Protein AF-A0A7S1SR46-F1 (afdb_monomer)

Nearest PDB structures (foldseek):
  3n71-assembly1_A  TM=9.625E-01  e=1.913E-02  Mus musculus
  6gr1-assembly1_A  TM=2.916E-01  e=1.286E+00  Homo sapiens
  4z1g-assembly1_A  TM=2.923E-01  e=5.682E-01  Homo sapiens
  3vi4-assembly1_A  TM=3.461E-01  e=2.908E+00  Homo sapiens
  8xfg-assembly1_A  TM=3.916E-01  e=6.580E+00  Homo sapiens

Radius of gyration: 25.15 Å; Cα contacts (8 Å, |Δi|>4): 280; chains: 1; bounding box: 68×42×54 Å

Secondary structure (DSSP, 8-state):
-HHHHHHHHHTTT--TT-EEEEE-TT--EEEEEEEEEEEE-TTSPEEEEEEEEEEE---S-HHHHHHHHHHHHTSS-EEEEE--HHHHHHHHHHHHHHHHHT--S-----------SS--PEEEEEETTTTTHHHHHHHSS-----EE-TTT--EES--EE-TTT-S-EESSHHHHHHHHHHHTTS---TTTT--

Sequence (195 aa):
RTAHLLLARSDKGLVAGKGILFRDEAKTRQIMLLATAIRKTSNGWPIFMLQYAWLERLSMAPLDYQLLQWFTSRTNGVVKFYCDLGEQELWRELLDRNADRLRDETDVMEDDANQSVHPKMRPTFLDVYGDCRPLLEKANRPAKVPLQCSKCGATVAKLHYCSRCRGVGYCGRSCQKADWKQHKLVCSKEGEGAR

Organism: NCBI:txid63592

Mean predicted aligned error: 15.89 Å

InterPro domains:
  IPR002893 Zinc finger, MYND-type [PF01753] (149-187)
  IPR002893 Zinc finger, MYND-type [PS01360] (149-187)
  IPR002893 Zinc finger, MYND-type [PS50865] (149-187)

Structure (mmCIF, N/CA/C/O backbone):
data_AF-A0A7S1SR46-F1
#
_entry.id   AF-A0A7S1SR46-F1
#
loop_
_atom_site.group_PDB
_atom_site.id
_atom_site.type_symbol
_atom_site.label_atom_id
_atom_site.label_alt_id
_atom_site.label_comp_id
_atom_site.label_asym_id
_atom_site.label_entity_id
_atom_site.label_seq_id
_atom_site.pdbx_PDB_ins_code
_atom_site.Cartn_x
_atom_site.Cartn_y
_atom_site.Cartn_z
_atom_site.occupancy
_atom_site.B_iso_or_equiv
_atom_site.auth_seq_id
_atom_site.auth_comp_id
_atom_site.auth_asym_id
_atom_site.auth_atom_id
_atom_site.pdbx_PDB_model_num
ATOM 1 N N . ARG A 1 1 ? -5.364 0.314 4.353 1.00 61.56 1 ARG A N 1
ATOM 2 C CA . ARG A 1 1 ? -6.195 1.268 3.566 1.00 61.56 1 ARG A CA 1
ATOM 3 C C . ARG A 1 1 ? -5.761 1.346 2.101 1.00 61.56 1 ARG A C 1
ATOM 5 O O . ARG A 1 1 ? -6.603 1.310 1.209 1.00 61.56 1 ARG A O 1
ATOM 12 N N . THR A 1 2 ? -4.457 1.398 1.841 1.00 64.69 2 THR A N 1
ATOM 13 C CA . THR A 1 2 ? -3.851 1.524 0.501 1.00 64.69 2 THR A CA 1
ATOM 14 C C . THR A 1 2 ? -4.271 0.436 -0.495 1.00 64.69 2 THR A C 1
ATOM 16 O O . THR A 1 2 ? -4.476 0.735 -1.666 1.00 64.69 2 THR A O 1
ATOM 19 N N . ALA A 1 3 ? -4.496 -0.802 -0.039 1.00 64.69 3 ALA A N 1
ATOM 20 C CA . ALA A 1 3 ? -4.939 -1.908 -0.897 1.00 64.69 3 ALA A CA 1
ATOM 21 C C . ALA A 1 3 ? -6.315 -1.660 -1.544 1.00 64.69 3 ALA A C 1
ATOM 23 O O . ALA A 1 3 ? -6.494 -1.901 -2.734 1.00 64.69 3 ALA A O 1
ATOM 24 N N . HIS A 1 4 ? -7.270 -1.092 -0.798 1.00 64.94 4 HIS A N 1
ATOM 25 C CA . HIS A 1 4 ? -8.564 -0.688 -1.359 1.00 64.94 4 HIS A CA 1
ATOM 26 C C . HIS A 1 4 ? -8.417 0.416 -2.413 1.00 64.94 4 HIS A C 1
ATOM 28 O O . HIS A 1 4 ? -9.140 0.420 -3.405 1.00 64.94 4 HIS A O 1
ATOM 34 N N . LEU A 1 5 ? -7.476 1.344 -2.218 1.00 67.50 5 LEU A N 1
ATOM 35 C CA . LEU A 1 5 ? -7.226 2.430 -3.166 1.00 67.50 5 LEU A CA 1
ATOM 36 C C . LEU A 1 5 ? -6.548 1.934 -4.453 1.00 67.50 5 LEU A C 1
ATOM 38 O O . LEU A 1 5 ? -6.829 2.468 -5.525 1.00 67.50 5 LEU A O 1
ATOM 42 N N . LEU A 1 6 ? -5.694 0.909 -4.360 1.00 68.88 6 LEU A N 1
ATOM 43 C CA . LEU A 1 6 ? -5.145 0.208 -5.525 1.00 68.88 6 LEU A CA 1
ATOM 44 C C . LEU A 1 6 ? -6.249 -0.494 -6.318 1.00 68.88 6 LEU A C 1
ATOM 46 O O . LEU A 1 6 ? -6.335 -0.281 -7.524 1.00 68.88 6 LEU A O 1
ATOM 50 N N . LEU A 1 7 ? -7.126 -1.249 -5.644 1.00 64.06 7 LEU A N 1
ATOM 51 C CA . LEU A 1 7 ? -8.283 -1.906 -6.270 1.00 64.06 7 LEU A CA 1
ATOM 52 C C . LEU A 1 7 ? -9.211 -0.902 -6.958 1.00 64.06 7 LEU A C 1
ATOM 54 O O . LEU A 1 7 ? -9.573 -1.074 -8.111 1.00 64.06 7 LEU A O 1
ATOM 58 N N . ALA A 1 8 ? -9.545 0.207 -6.301 1.00 62.16 8 ALA A N 1
ATOM 59 C CA . ALA A 1 8 ? -10.396 1.230 -6.909 1.00 62.16 8 ALA A CA 1
ATOM 60 C C . ALA A 1 8 ? -9.783 1.863 -8.179 1.00 62.16 8 ALA A C 1
ATOM 62 O O . ALA A 1 8 ? -10.501 2.465 -8.978 1.00 62.16 8 ALA A O 1
ATOM 63 N N . ARG A 1 9 ? -8.458 1.763 -8.369 1.00 66.00 9 ARG A N 1
ATOM 64 C CA . ARG A 1 9 ? -7.735 2.316 -9.526 1.00 66.00 9 ARG A CA 1
ATOM 65 C C . ARG A 1 9 ? -7.290 1.262 -10.543 1.00 66.00 9 ARG A C 1
ATOM 67 O O . ARG A 1 9 ? -6.861 1.661 -11.632 1.00 66.00 9 ARG A O 1
ATOM 74 N N . SER A 1 10 ? -7.420 -0.035 -10.246 1.00 60.34 10 SER A N 1
ATOM 75 C CA . SER A 1 10 ? -7.085 -1.116 -11.185 1.00 60.34 10 SER A CA 1
ATOM 76 C C . SER A 1 10 ? -7.928 -1.055 -12.451 1.00 60.34 10 SER A C 1
ATOM 78 O O . SER A 1 10 ? -7.405 -1.266 -13.537 1.00 60.34 10 SER A O 1
ATOM 80 N N . ASP A 1 11 ? -9.197 -0.669 -12.324 1.00 54.25 11 ASP A N 1
ATOM 81 C CA . ASP A 1 11 ? -10.158 -0.756 -13.429 1.00 54.25 11 ASP A CA 1
ATOM 82 C C . ASP A 1 11 ? -10.066 0.414 -14.420 1.00 54.25 11 ASP A C 1
ATOM 84 O O . ASP A 1 11 ? -10.692 0.377 -15.478 1.00 54.25 11 ASP A O 1
ATOM 88 N N . LYS A 1 12 ? -9.312 1.477 -14.094 1.00 56.41 12 LYS A N 1
ATOM 89 C CA . LYS A 1 12 ? -9.260 2.706 -14.914 1.00 56.41 12 LYS A CA 1
ATOM 90 C C . LYS A 1 12 ? -7.886 3.372 -15.050 1.00 56.41 12 LYS A C 1
ATOM 92 O O . LYS A 1 12 ? -7.778 4.320 -15.822 1.00 56.41 12 LYS A O 1
ATOM 97 N N . GLY A 1 13 ? -6.843 2.952 -14.322 1.00 57.09 13 GLY A N 1
ATOM 98 C CA . GLY A 1 13 ? -5.590 3.729 -14.286 1.00 57.09 13 GLY A CA 1
ATOM 99 C C . GLY A 1 13 ? -4.280 2.983 -14.036 1.00 57.09 13 GLY A C 1
ATOM 100 O O . GLY A 1 13 ? -3.219 3.574 -14.254 1.00 57.09 13 GLY A O 1
ATOM 101 N N . LEU A 1 14 ? -4.318 1.722 -13.602 1.00 64.69 14 LEU A N 1
ATOM 102 C CA . LEU A 1 14 ? -3.121 0.892 -13.471 1.00 64.69 14 LEU A CA 1
ATOM 103 C C . LEU A 1 14 ? -2.997 0.007 -14.709 1.00 64.69 14 LEU A C 1
ATOM 105 O O . LEU A 1 14 ? -3.780 -0.913 -14.903 1.00 64.69 14 LEU A O 1
ATOM 109 N N . VAL A 1 15 ? -2.018 0.325 -15.549 1.00 73.56 15 VAL A N 1
ATOM 110 C CA . VAL A 1 15 ? -1.656 -0.403 -16.772 1.00 73.56 15 VAL A CA 1
ATOM 111 C C . VAL A 1 15 ? -0.165 -0.733 -16.734 1.00 73.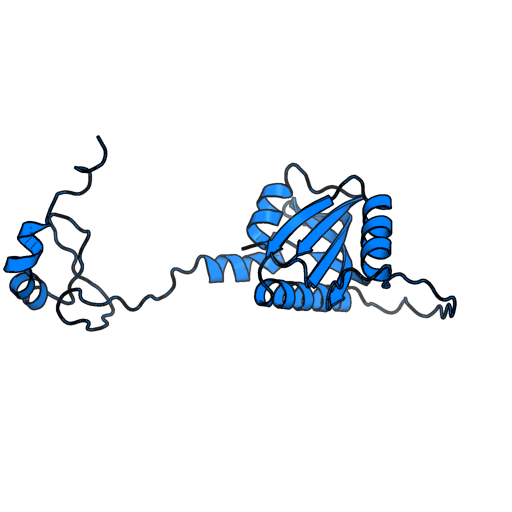56 15 VAL A C 1
ATOM 113 O O . VAL A 1 15 ? 0.572 -0.180 -15.913 1.00 73.56 15 VAL A O 1
ATOM 116 N N . ALA A 1 16 ? 0.298 -1.612 -17.623 1.00 78.75 16 ALA A N 1
ATOM 117 C CA . ALA A 1 16 ? 1.730 -1.835 -17.803 1.00 78.75 16 ALA A CA 1
ATOM 118 C C . ALA A 1 16 ? 2.459 -0.507 -18.104 1.00 78.75 16 ALA A C 1
ATOM 120 O O . ALA A 1 16 ? 1.943 0.361 -18.809 1.00 78.75 16 ALA A O 1
ATOM 121 N N . GLY A 1 17 ? 3.640 -0.332 -17.519 1.00 82.69 17 GLY A N 1
ATOM 122 C CA . GLY A 1 17 ? 4.422 0.900 -17.547 1.00 82.69 17 GLY A CA 1
ATOM 123 C C . GLY A 1 17 ? 3.995 1.960 -16.526 1.00 82.69 17 GLY A C 1
ATOM 124 O O . GLY A 1 17 ? 4.611 3.022 -16.481 1.00 82.69 17 GLY A O 1
ATOM 125 N N . LYS A 1 18 ? 2.960 1.742 -15.700 1.00 88.00 18 LYS A N 1
ATOM 126 C CA . LYS A 1 18 ? 2.563 2.721 -14.671 1.00 88.00 18 LYS A CA 1
ATOM 127 C C . LYS A 1 18 ? 3.460 2.625 -13.437 1.00 88.00 18 LYS A C 1
ATOM 129 O O . LYS A 1 18 ? 3.683 1.538 -12.908 1.00 88.00 18 LYS A O 1
ATOM 134 N N . GLY A 1 19 ? 3.920 3.776 -12.950 1.00 89.56 19 GLY A N 1
ATOM 135 C CA . GLY A 1 19 ? 4.608 3.877 -11.668 1.00 89.56 19 GLY A CA 1
ATOM 136 C C . GLY A 1 19 ? 3.616 4.053 -10.522 1.00 89.56 19 GLY A C 1
ATOM 137 O O . GLY A 1 19 ? 2.618 4.763 -10.651 1.00 89.56 19 GLY A O 1
ATOM 138 N N . ILE A 1 20 ? 3.898 3.445 -9.380 1.00 89.75 20 ILE A N 1
ATOM 139 C CA . ILE A 1 20 ? 3.151 3.595 -8.136 1.00 89.75 20 ILE A CA 1
ATOM 140 C C . ILE A 1 20 ? 4.145 3.976 -7.036 1.00 89.75 20 ILE A C 1
ATOM 142 O O . ILE A 1 20 ? 5.220 3.390 -6.925 1.00 89.75 20 ILE A O 1
ATOM 146 N N . LEU A 1 21 ? 3.786 4.972 -6.230 1.00 89.75 21 LEU A N 1
ATOM 147 C CA . LEU A 1 21 ? 4.545 5.380 -5.052 1.00 89.75 21 LEU A CA 1
ATOM 148 C C . LEU A 1 21 ? 3.680 5.225 -3.811 1.00 89.75 21 LEU A C 1
ATOM 150 O O . LEU A 1 21 ? 2.621 5.850 -3.724 1.00 89.75 21 LEU A O 1
ATOM 154 N N . PHE A 1 22 ? 4.158 4.452 -2.845 1.00 90.88 22 PHE A N 1
ATOM 155 C CA . PHE A 1 22 ? 3.670 4.497 -1.469 1.00 90.88 22 PHE A CA 1
ATOM 156 C C . PHE A 1 22 ? 4.623 5.372 -0.676 1.00 90.88 22 PHE A C 1
ATOM 158 O O . PHE A 1 22 ? 5.819 5.099 -0.664 1.00 90.88 22 PHE A O 1
ATOM 165 N N . ARG A 1 23 ? 4.129 6.454 -0.080 1.00 88.75 23 ARG A N 1
ATOM 166 C CA . ARG A 1 23 ? 4.971 7.443 0.600 1.00 88.75 23 ARG A CA 1
ATOM 167 C C . ARG A 1 23 ? 4.272 7.969 1.849 1.00 88.75 23 ARG A C 1
ATOM 169 O O . ARG A 1 23 ? 3.050 8.079 1.871 1.00 88.75 23 ARG A O 1
ATOM 176 N N . ASP A 1 24 ? 5.038 8.327 2.868 1.00 87.62 24 ASP A N 1
ATOM 177 C CA . ASP A 1 24 ? 4.523 9.015 4.051 1.00 87.62 24 ASP A CA 1
ATOM 178 C C . ASP A 1 24 ? 4.288 10.508 3.765 1.00 87.62 24 ASP A C 1
ATOM 180 O O . ASP A 1 24 ? 4.829 11.084 2.815 1.00 87.62 24 ASP A O 1
ATOM 184 N N . GLU A 1 25 ? 3.479 11.166 4.595 1.00 84.81 25 GLU A N 1
ATOM 185 C CA . GLU A 1 25 ? 3.174 12.595 4.424 1.00 84.81 25 GLU A CA 1
ATOM 186 C C . GLU A 1 25 ? 4.416 13.481 4.548 1.00 84.81 25 GLU A C 1
ATOM 188 O O . GLU A 1 25 ? 4.578 14.428 3.774 1.00 84.81 25 GLU A O 1
ATOM 193 N N . ALA 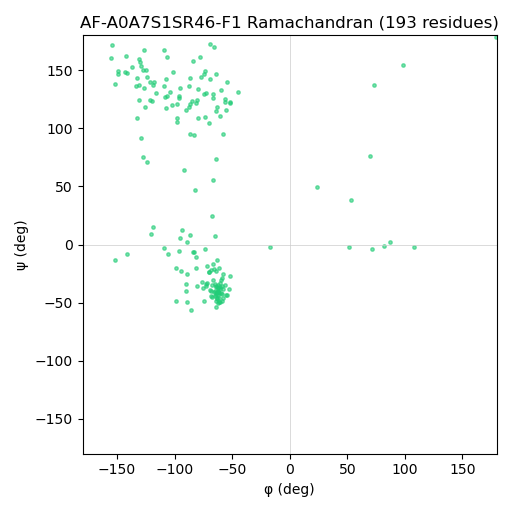A 1 26 ? 5.332 13.124 5.453 1.00 82.38 26 ALA A N 1
ATOM 194 C CA . ALA A 1 26 ? 6.599 13.821 5.633 1.00 82.38 26 ALA A CA 1
ATOM 195 C C . ALA A 1 26 ? 7.604 13.533 4.501 1.00 82.38 26 ALA A C 1
ATOM 197 O O . ALA A 1 26 ? 8.664 14.154 4.450 1.00 82.38 26 ALA A O 1
ATOM 198 N N . LYS A 1 27 ? 7.252 12.651 3.551 1.00 81.44 27 LYS A N 1
ATOM 199 C CA . LYS A 1 27 ? 8.076 12.258 2.402 1.00 81.44 27 LYS A CA 1
ATOM 200 C C . LYS A 1 27 ? 9.461 11.785 2.830 1.00 81.44 27 LYS A C 1
ATOM 202 O O . LYS A 1 27 ? 10.432 12.094 2.153 1.00 81.44 27 LYS A O 1
ATOM 207 N N . THR A 1 28 ? 9.537 11.061 3.940 1.00 80.25 28 THR A N 1
ATOM 208 C CA . THR A 1 28 ? 10.777 10.541 4.520 1.00 80.25 28 THR A CA 1
ATOM 209 C C . THR A 1 28 ? 11.084 9.114 4.077 1.00 80.25 28 THR A C 1
ATOM 211 O O . THR A 1 28 ? 12.240 8.706 4.097 1.00 80.25 28 THR A O 1
ATOM 214 N N . ARG A 1 29 ? 10.087 8.337 3.657 1.00 85.25 29 ARG A N 1
ATOM 215 C CA . ARG A 1 29 ? 10.235 6.974 3.142 1.00 85.25 29 ARG A CA 1
ATOM 216 C C . ARG A 1 29 ? 9.292 6.750 1.977 1.00 85.25 29 ARG A C 1
ATOM 218 O O . ARG A 1 29 ? 8.194 7.306 1.913 1.00 85.25 29 ARG A O 1
ATOM 225 N N . GLN A 1 30 ? 9.728 5.927 1.033 1.00 88.94 30 GLN A N 1
ATOM 226 C CA . GLN A 1 30 ? 8.857 5.523 -0.057 1.00 88.94 30 GLN A CA 1
ATOM 227 C C . GLN A 1 30 ? 9.153 4.127 -0.577 1.00 88.94 30 GLN A C 1
ATOM 229 O O . GLN A 1 30 ? 10.303 3.691 -0.613 1.00 88.94 30 GLN A O 1
ATOM 234 N N . ILE A 1 31 ? 8.101 3.478 -1.062 1.00 90.56 31 ILE A N 1
ATOM 235 C CA . ILE A 1 31 ? 8.163 2.256 -1.856 1.00 90.56 31 ILE A CA 1
ATOM 236 C C . ILE A 1 31 ? 7.791 2.627 -3.284 1.00 90.56 31 ILE A C 1
ATOM 238 O O . ILE A 1 31 ? 6.761 3.260 -3.537 1.00 90.56 31 ILE A O 1
ATOM 242 N N . MET A 1 32 ? 8.658 2.248 -4.209 1.00 90.62 32 MET A N 1
ATOM 243 C CA . MET A 1 32 ? 8.533 2.496 -5.634 1.00 90.62 32 MET A CA 1
ATOM 244 C C . MET A 1 32 ? 8.164 1.194 -6.315 1.00 90.62 32 MET A C 1
ATOM 246 O O . MET A 1 32 ? 8.835 0.188 -6.120 1.00 90.62 32 MET A O 1
ATOM 250 N N . LEU A 1 33 ? 7.103 1.221 -7.107 1.00 91.31 33 LEU A N 1
ATOM 251 C CA . LEU A 1 33 ? 6.511 0.051 -7.742 1.00 91.31 33 LEU A CA 1
ATOM 252 C C . LEU A 1 33 ? 6.304 0.359 -9.223 1.00 91.31 33 LEU A C 1
ATOM 254 O O . LEU A 1 33 ? 5.638 1.331 -9.566 1.00 91.31 33 LEU A O 1
ATOM 258 N N . LEU A 1 34 ? 6.855 -0.460 -10.106 1.00 89.50 34 LEU A N 1
ATOM 259 C CA . LEU A 1 34 ? 6.642 -0.382 -11.545 1.00 89.50 34 LEU A CA 1
ATOM 260 C C . LEU A 1 34 ? 5.760 -1.550 -11.969 1.00 89.50 34 LEU A C 1
ATOM 262 O O . LEU A 1 34 ? 6.168 -2.701 -11.835 1.00 89.50 34 LEU A O 1
ATOM 266 N N . ALA A 1 35 ? 4.574 -1.263 -12.503 1.00 88.75 35 ALA A N 1
ATOM 267 C CA . ALA A 1 35 ? 3.744 -2.291 -13.112 1.00 88.75 35 ALA A CA 1
ATOM 268 C C . ALA A 1 35 ? 4.340 -2.696 -14.460 1.00 88.75 35 ALA A C 1
ATOM 270 O O . ALA A 1 35 ? 4.307 -1.917 -15.408 1.00 88.75 35 ALA A O 1
ATOM 271 N N . THR A 1 36 ? 4.888 -3.903 -14.562 1.00 86.19 36 THR A N 1
ATOM 272 C CA . THR A 1 36 ? 5.503 -4.402 -15.802 1.00 86.19 36 THR A CA 1
ATOM 273 C C . THR A 1 36 ? 4.491 -5.133 -16.671 1.00 86.19 36 THR A C 1
ATOM 275 O O . THR A 1 36 ? 4.530 -5.031 -17.895 1.00 86.19 36 THR A O 1
ATOM 278 N N . ALA A 1 37 ? 3.534 -5.821 -16.050 1.00 85.12 37 ALA A N 1
ATOM 279 C CA . ALA A 1 37 ? 2.440 -6.475 -16.745 1.00 85.12 37 ALA A CA 1
ATOM 280 C C . ALA A 1 37 ? 1.217 -6.643 -15.842 1.00 85.12 37 ALA A C 1
ATOM 282 O O . ALA A 1 37 ? 1.313 -6.634 -14.616 1.00 85.12 37 ALA A O 1
ATOM 283 N N . ILE A 1 38 ? 0.062 -6.850 -16.469 1.00 83.12 38 ILE A N 1
ATOM 284 C CA . ILE A 1 38 ? -1.163 -7.261 -15.787 1.00 83.12 38 ILE A CA 1
ATOM 285 C C . ILE A 1 38 ? -1.592 -8.583 -16.406 1.00 83.12 38 ILE A C 1
ATOM 287 O O . ILE A 1 38 ? -1.721 -8.707 -17.627 1.00 83.12 38 ILE A O 1
ATOM 291 N N . ARG A 1 39 ? -1.747 -9.591 -15.558 1.00 83.00 39 ARG A N 1
ATOM 292 C CA . ARG A 1 39 ? -2.284 -10.907 -15.904 1.00 83.00 39 ARG A CA 1
ATOM 293 C C . ARG A 1 39 ? -3.664 -11.048 -15.280 1.00 83.00 39 ARG A C 1
ATOM 295 O O . ARG A 1 39 ? -4.052 -10.232 -14.449 1.00 83.00 39 ARG A O 1
ATOM 302 N N . LYS A 1 40 ? -4.414 -12.064 -15.692 1.00 79.12 40 LYS A N 1
ATOM 303 C CA . LYS A 1 40 ? -5.690 -12.410 -15.066 1.00 79.12 40 LYS A CA 1
ATOM 304 C C . LYS A 1 40 ? -5.603 -13.807 -14.475 1.00 79.12 40 LYS A C 1
ATOM 306 O O . LYS A 1 40 ? -5.029 -14.697 -15.097 1.00 79.12 40 LYS A O 1
ATOM 311 N N . THR A 1 41 ? -6.179 -13.987 -13.297 1.00 73.62 41 THR A N 1
ATOM 312 C CA . THR A 1 41 ? -6.490 -15.304 -12.741 1.00 73.62 41 THR A CA 1
ATOM 313 C C . THR A 1 41 ? -7.560 -16.005 -13.589 1.00 73.62 41 THR A C 1
ATOM 315 O O . THR A 1 41 ? -8.233 -15.387 -14.420 1.00 73.62 41 THR A O 1
ATOM 318 N N . SER A 1 42 ? -7.789 -17.294 -13.329 1.00 73.50 42 SER A N 1
ATOM 319 C CA . SER A 1 42 ? -8.860 -18.081 -13.962 1.00 73.50 42 SER A CA 1
ATOM 320 C C . SER A 1 42 ? -10.267 -17.511 -13.730 1.00 73.50 42 SER A C 1
ATOM 322 O O . SER A 1 42 ? -11.137 -17.654 -14.581 1.00 73.50 42 SER A O 1
ATOM 324 N N . ASN A 1 43 ? -10.488 -16.822 -12.608 1.00 71.62 43 ASN A N 1
ATOM 325 C CA . ASN A 1 43 ? -11.738 -16.130 -12.281 1.00 71.62 43 ASN A CA 1
ATOM 326 C C . ASN A 1 43 ? -11.746 -14.639 -12.686 1.00 71.62 43 ASN A C 1
ATOM 328 O O . ASN A 1 43 ? -12.643 -13.904 -12.283 1.00 71.62 43 ASN A O 1
ATOM 332 N N . GLY A 1 44 ? -10.776 -14.193 -13.492 1.00 71.06 44 GLY A N 1
ATOM 333 C CA . GLY A 1 44 ? -10.782 -12.879 -14.143 1.00 71.06 44 GLY A CA 1
ATOM 334 C C . GLY A 1 44 ? -10.203 -11.715 -13.332 1.00 71.06 44 GLY A C 1
ATOM 335 O O . GLY A 1 44 ? -10.198 -10.592 -13.841 1.00 71.06 44 GLY A O 1
ATOM 336 N N . TRP A 1 45 ? -9.687 -11.955 -12.124 1.00 74.31 45 TRP A N 1
ATOM 337 C CA . TRP A 1 45 ? -9.070 -10.928 -11.277 1.00 74.31 45 TRP A CA 1
ATOM 338 C C . TRP A 1 45 ? -7.659 -10.563 -11.748 1.00 74.31 45 TRP A C 1
ATOM 340 O O . TRP A 1 45 ? -6.922 -11.436 -12.210 1.00 74.31 45 TRP A O 1
ATOM 350 N N . PRO A 1 46 ? -7.253 -9.286 -11.639 1.00 75.75 46 PRO A N 1
ATOM 351 C CA . PRO A 1 46 ? -5.941 -8.851 -12.082 1.00 75.75 46 PRO A CA 1
ATOM 352 C C . PRO A 1 46 ? -4.839 -9.298 -11.112 1.00 75.75 46 PRO A C 1
ATOM 354 O O . PRO A 1 46 ? -4.892 -9.012 -9.916 1.00 75.75 46 PRO A O 1
ATOM 357 N N . ILE A 1 47 ? -3.797 -9.916 -11.663 1.00 84.00 47 ILE A N 1
ATOM 358 C CA . ILE A 1 47 ? -2.502 -10.112 -11.009 1.00 84.00 47 ILE A CA 1
ATOM 359 C C . ILE A 1 47 ? -1.547 -9.084 -11.599 1.00 84.00 47 ILE A C 1
ATOM 361 O O . ILE A 1 47 ? -1.291 -9.074 -12.807 1.00 84.00 47 ILE A O 1
ATOM 365 N N . PHE A 1 48 ? -1.009 -8.218 -10.752 1.00 86.38 48 PHE A N 1
ATOM 366 C CA . PHE A 1 48 ? -0.007 -7.251 -11.170 1.00 86.38 48 PHE A CA 1
ATOM 367 C C . PHE A 1 48 ? 1.368 -7.892 -11.080 1.00 86.38 48 PHE A C 1
ATOM 369 O O . PHE A 1 48 ? 1.787 -8.297 -10.001 1.00 86.38 48 PHE A O 1
ATOM 376 N N . MET A 1 49 ? 2.077 -7.944 -12.201 1.00 88.12 49 MET A N 1
ATOM 377 C CA . MET A 1 49 ? 3.509 -8.214 -12.206 1.00 88.12 49 MET A CA 1
ATOM 378 C C . MET A 1 49 ? 4.219 -6.888 -11.985 1.00 88.12 49 MET A C 1
ATOM 380 O O . MET A 1 49 ? 3.976 -5.916 -12.710 1.00 88.12 49 MET A O 1
ATOM 384 N N . LEU A 1 50 ? 5.049 -6.835 -10.951 1.00 91.06 50 LEU A N 1
ATOM 385 C CA . LEU A 1 50 ? 5.646 -5.606 -10.464 1.00 91.06 50 LEU A CA 1
ATOM 386 C C . LEU A 1 50 ? 7.161 -5.762 -10.358 1.00 91.06 50 LEU A C 1
ATOM 388 O O . LEU A 1 50 ? 7.682 -6.834 -10.066 1.00 91.06 50 LEU A O 1
ATOM 392 N N . GLN A 1 51 ? 7.868 -4.659 -10.534 1.00 90.56 51 GLN A N 1
ATOM 393 C CA . GLN A 1 51 ? 9.198 -4.482 -9.967 1.00 90.56 51 GLN A CA 1
ATOM 394 C C . GLN A 1 51 ? 9.085 -3.486 -8.820 1.00 90.56 51 GLN A C 1
ATOM 396 O O . GLN A 1 51 ? 8.333 -2.517 -8.938 1.00 90.56 51 GLN A O 1
ATOM 401 N N . TYR A 1 52 ? 9.822 -3.680 -7.728 1.00 90.75 52 TYR A N 1
ATOM 402 C CA . TYR A 1 52 ? 9.809 -2.733 -6.614 1.00 90.75 52 TYR A CA 1
ATOM 403 C C . TYR A 1 52 ? 11.192 -2.447 -6.036 1.00 90.75 52 TYR A C 1
ATOM 405 O O . TYR A 1 52 ? 12.099 -3.272 -6.098 1.00 90.75 52 TYR A O 1
ATOM 413 N N . ALA A 1 53 ? 11.332 -1.259 -5.460 1.00 88.44 53 ALA A N 1
ATOM 414 C CA . ALA A 1 53 ? 12.455 -0.851 -4.627 1.00 88.44 53 ALA A CA 1
ATOM 415 C C . ALA A 1 53 ? 11.934 0.025 -3.483 1.00 88.44 53 ALA A C 1
ATOM 417 O O . ALA A 1 53 ? 10.826 0.563 -3.556 1.00 88.44 53 ALA A O 1
ATOM 418 N N . TRP A 1 54 ? 12.727 0.190 -2.429 1.00 85.88 54 TRP A N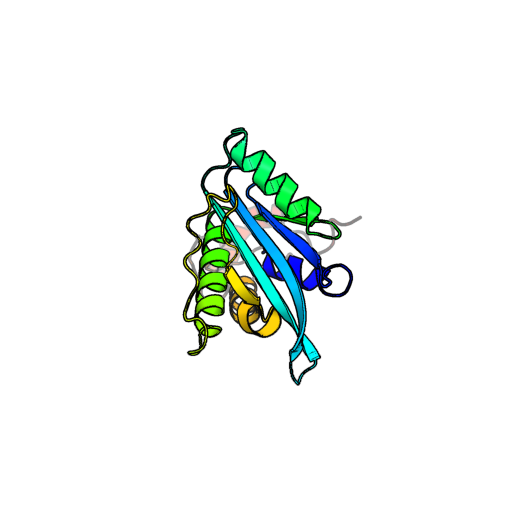 1
ATOM 419 C CA . TRP A 1 54 ? 12.386 1.061 -1.310 1.00 85.88 54 TRP A CA 1
ATOM 420 C C . TRP A 1 54 ? 13.536 2.012 -0.997 1.00 85.88 54 TRP A C 1
ATOM 422 O O . TRP A 1 54 ? 14.695 1.717 -1.281 1.00 85.88 54 TRP A O 1
ATOM 432 N N . LEU A 1 55 ? 13.192 3.164 -0.426 1.00 78.69 55 LEU A N 1
ATOM 433 C CA . LEU A 1 55 ? 14.156 4.160 0.022 1.00 78.69 55 LEU A CA 1
ATOM 434 C C . LEU A 1 55 ? 13.909 4.494 1.482 1.00 78.69 55 LEU A C 1
ATOM 436 O O . LEU A 1 55 ? 12.842 4.991 1.862 1.00 78.69 55 LEU A O 1
ATOM 440 N N . GLU A 1 56 ? 14.918 4.204 2.293 1.00 69.69 56 GLU A N 1
ATOM 441 C CA . GLU A 1 56 ? 14.947 4.550 3.701 1.00 69.69 56 GLU A CA 1
ATOM 442 C C . GLU A 1 56 ? 15.580 5.927 3.835 1.00 69.69 56 GLU A C 1
ATOM 444 O O . GLU A 1 56 ? 16.755 6.105 3.534 1.00 69.69 56 GLU A O 1
ATOM 449 N N . ARG A 1 57 ? 14.790 6.893 4.319 1.00 66.88 57 ARG A N 1
ATOM 450 C CA . ARG A 1 57 ? 15.242 8.255 4.616 1.00 66.88 57 ARG A CA 1
ATOM 451 C C . ARG A 1 57 ? 15.565 9.056 3.351 1.00 66.88 57 ARG A C 1
ATOM 453 O O . ARG A 1 57 ? 16.719 9.333 3.053 1.00 66.88 57 ARG A O 1
ATOM 460 N N . LEU A 1 58 ? 14.504 9.504 2.683 1.00 61.03 58 LEU A N 1
ATOM 461 C CA . LEU A 1 58 ? 14.552 10.588 1.710 1.00 61.03 58 LEU A CA 1
ATOM 462 C C . LEU A 1 58 ? 15.103 11.834 2.410 1.00 61.03 58 LEU A C 1
ATOM 464 O O . LEU A 1 58 ? 14.384 12.572 3.086 1.00 61.03 58 LEU A O 1
ATOM 468 N N . SER A 1 59 ? 16.404 12.040 2.287 1.00 57.09 59 SER A N 1
ATOM 469 C CA . SER A 1 59 ? 16.989 13.343 2.551 1.00 57.09 59 SER A CA 1
ATOM 470 C C . SER A 1 59 ? 16.821 14.149 1.267 1.00 57.09 59 SER A C 1
ATOM 472 O O . SER A 1 59 ? 16.697 13.592 0.180 1.00 57.09 59 SER A O 1
ATOM 474 N N . MET A 1 60 ? 16.846 15.476 1.315 1.00 55.22 60 MET A N 1
ATOM 475 C CA . MET A 1 60 ? 16.971 16.257 0.074 1.00 55.22 60 MET A CA 1
ATOM 476 C C . MET A 1 60 ? 18.351 16.077 -0.600 1.00 55.22 60 MET A C 1
ATOM 478 O O . MET A 1 60 ? 18.805 16.958 -1.326 1.00 55.22 60 MET A O 1
ATOM 482 N N . ALA A 1 61 ? 19.040 14.956 -0.355 1.00 61.97 61 ALA A N 1
ATOM 483 C CA . ALA A 1 61 ? 20.290 14.624 -0.994 1.00 61.97 61 ALA A CA 1
ATOM 484 C C . ALA A 1 61 ? 20.082 14.446 -2.507 1.00 61.97 61 ALA A C 1
ATOM 486 O O . ALA A 1 61 ? 19.048 13.932 -2.949 1.00 61.97 61 ALA A O 1
ATOM 487 N N . PRO A 1 62 ? 21.092 14.803 -3.317 1.00 65.00 62 PRO A N 1
ATOM 488 C CA . PRO A 1 62 ? 21.057 14.658 -4.772 1.00 65.00 62 PRO A CA 1
ATOM 489 C C . PRO A 1 62 ? 20.681 13.249 -5.252 1.00 65.00 62 PRO A C 1
ATOM 491 O O . PRO A 1 62 ? 20.119 13.100 -6.335 1.00 65.00 62 PRO A O 1
ATOM 494 N N . LEU A 1 63 ? 20.973 12.230 -4.441 1.00 64.62 63 LEU A N 1
ATOM 495 C CA . LEU A 1 63 ? 20.718 10.827 -4.735 1.00 64.62 63 LEU A CA 1
ATOM 496 C C . LEU A 1 63 ? 19.219 10.517 -4.863 1.00 64.62 63 LEU A C 1
ATOM 498 O O . LEU A 1 63 ? 18.772 10.027 -5.895 1.00 64.62 63 LEU A O 1
ATOM 502 N N . ASP A 1 64 ? 18.419 10.876 -3.861 1.00 67.44 64 ASP A N 1
ATOM 503 C CA . ASP A 1 64 ? 16.986 10.563 -3.810 1.00 67.44 64 ASP A CA 1
ATOM 504 C C . ASP A 1 64 ? 16.197 11.214 -4.957 1.00 67.44 64 ASP A C 1
ATOM 506 O O . ASP A 1 64 ? 15.249 10.641 -5.507 1.00 67.44 64 ASP A O 1
ATOM 510 N N . TYR A 1 65 ? 16.622 12.414 -5.357 1.00 72.62 65 TYR A N 1
ATOM 511 C CA . TYR A 1 65 ? 16.064 13.121 -6.504 1.00 72.62 65 TYR A CA 1
ATOM 512 C C . TYR A 1 65 ? 16.399 12.425 -7.830 1.00 72.62 65 TYR A C 1
ATOM 514 O O . TYR A 1 65 ? 15.502 12.229 -8.652 1.00 72.62 65 TYR A O 1
ATOM 522 N N . GLN A 1 66 ? 17.650 11.991 -8.018 1.00 74.31 66 GLN A N 1
ATOM 523 C CA . GLN A 1 66 ? 18.064 11.228 -9.203 1.00 74.31 66 GLN A CA 1
ATOM 524 C C . GLN A 1 66 ? 17.299 9.906 -9.323 1.00 74.31 66 GLN A C 1
ATOM 526 O O . GLN A 1 66 ? 16.884 9.528 -10.418 1.00 74.31 66 GLN A O 1
ATOM 531 N N . LEU A 1 67 ? 17.040 9.231 -8.201 1.00 73.06 67 LEU A N 1
ATOM 532 C CA . LEU A 1 67 ? 16.244 8.004 -8.173 1.00 73.06 67 LEU A CA 1
ATOM 533 C C . LEU A 1 67 ? 14.793 8.234 -8.577 1.00 73.06 67 LEU A C 1
ATOM 535 O O . LEU A 1 67 ? 14.235 7.470 -9.368 1.00 73.06 67 LEU A O 1
ATOM 539 N N . LEU A 1 68 ? 14.181 9.300 -8.060 1.00 76.44 68 LEU A N 1
ATOM 540 C CA . LEU A 1 68 ? 12.819 9.656 -8.427 1.00 76.44 68 LEU A CA 1
ATOM 541 C C . LEU A 1 68 ? 12.725 10.026 -9.911 1.00 76.44 68 LEU A C 1
ATOM 543 O O . LEU A 1 68 ? 11.800 9.570 -10.578 1.00 76.44 68 LEU A O 1
ATOM 547 N N . GLN A 1 69 ? 13.682 10.802 -10.428 1.00 80.38 69 GLN A N 1
ATOM 548 C CA . GLN A 1 69 ? 13.747 11.152 -11.847 1.00 80.38 69 GLN A CA 1
ATOM 549 C C . GLN A 1 69 ? 13.896 9.912 -12.732 1.00 80.38 69 GLN A C 1
ATOM 551 O O . GLN A 1 69 ? 13.101 9.731 -13.656 1.00 80.38 69 GLN A O 1
ATOM 556 N N . TRP A 1 70 ? 14.850 9.034 -12.410 1.00 82.06 70 TRP A N 1
ATOM 557 C CA . TRP A 1 70 ? 15.067 7.765 -13.109 1.00 82.06 70 TRP A CA 1
ATOM 558 C C . TRP A 1 70 ? 13.803 6.903 -13.140 1.00 82.06 70 TRP A C 1
ATOM 560 O O . TRP A 1 70 ? 13.433 6.355 -14.175 1.00 82.06 70 TRP A O 1
ATOM 570 N N . PHE A 1 71 ? 13.093 6.812 -12.019 1.00 83.19 71 PHE A N 1
ATOM 571 C CA . PHE A 1 71 ? 11.853 6.051 -11.966 1.00 83.19 71 PHE A CA 1
ATOM 572 C C . PHE A 1 71 ? 10.755 6.695 -12.803 1.00 83.19 71 PHE A C 1
ATOM 574 O O . PHE A 1 71 ? 10.091 6.012 -13.578 1.00 83.19 71 PHE A O 1
ATOM 581 N N . THR A 1 72 ? 10.580 8.014 -12.695 1.00 83.00 72 THR A N 1
ATOM 582 C CA . THR A 1 72 ? 9.565 8.716 -13.485 1.00 83.00 72 THR A CA 1
ATOM 583 C C . THR A 1 72 ? 9.825 8.611 -14.986 1.00 83.00 72 THR A C 1
ATOM 585 O O . THR A 1 72 ? 8.860 8.435 -15.725 1.00 83.00 72 THR A O 1
ATOM 588 N N . SER A 1 73 ? 11.087 8.631 -15.438 1.00 82.50 73 SER A N 1
ATOM 589 C CA . SER A 1 73 ? 11.434 8.522 -16.864 1.00 82.50 73 SER A CA 1
ATOM 590 C C . SER A 1 73 ? 11.141 7.144 -17.461 1.00 82.50 73 SER A C 1
ATOM 592 O O . SER A 1 73 ? 10.950 7.029 -18.668 1.00 82.50 73 SER A O 1
ATOM 594 N N . ARG A 1 74 ? 11.049 6.103 -16.625 1.00 78.50 74 ARG A N 1
ATOM 595 C CA . ARG A 1 74 ? 10.700 4.730 -17.026 1.00 78.50 74 ARG A CA 1
ATOM 596 C C . ARG A 1 74 ? 9.215 4.403 -16.874 1.00 78.50 74 ARG A C 1
ATOM 598 O O . ARG A 1 74 ? 8.821 3.254 -17.060 1.00 78.50 74 ARG A O 1
ATOM 605 N N . THR A 1 75 ? 8.389 5.389 -16.521 1.00 84.94 75 THR A N 1
ATOM 606 C CA . THR A 1 75 ? 6.957 5.187 -16.275 1.00 84.94 75 THR A CA 1
ATOM 607 C C . THR A 1 75 ? 6.100 6.089 -17.153 1.00 84.94 75 THR A C 1
ATOM 609 O O . THR A 1 75 ? 6.389 7.270 -17.321 1.00 84.94 75 THR A O 1
ATOM 612 N N . ASN A 1 76 ? 4.953 5.585 -17.603 1.00 85.88 76 ASN A N 1
ATOM 613 C CA . ASN A 1 76 ? 3.930 6.364 -18.313 1.00 85.88 76 ASN A CA 1
ATOM 614 C C . ASN A 1 76 ? 3.026 7.127 -17.320 1.00 85.88 76 ASN A C 1
ATOM 616 O O . ASN A 1 76 ? 1.788 7.098 -17.361 1.00 85.88 76 ASN A O 1
ATOM 620 N N . GLY A 1 77 ? 3.672 7.785 -16.357 1.00 85.81 77 GLY A N 1
ATOM 621 C CA . GLY A 1 77 ? 3.061 8.508 -15.251 1.00 85.81 77 GLY A CA 1
ATOM 622 C C . GLY A 1 77 ? 3.017 7.716 -13.944 1.00 85.81 77 GLY A C 1
ATOM 623 O O . GLY A 1 77 ? 2.962 6.484 -13.919 1.00 85.81 77 GLY A O 1
ATOM 624 N N . VAL A 1 78 ? 2.984 8.471 -12.845 1.00 86.38 78 VAL A N 1
ATOM 625 C CA . VAL A 1 78 ? 3.083 7.944 -11.483 1.00 86.38 78 VAL A CA 1
ATOM 626 C C . VAL A 1 78 ? 1.807 8.208 -10.694 1.00 86.38 78 VAL A C 1
ATOM 628 O O . VAL A 1 78 ? 1.334 9.341 -10.605 1.00 86.38 78 VAL A O 1
ATOM 631 N N . VAL A 1 79 ? 1.282 7.161 -10.065 1.00 85.62 79 VAL A N 1
ATOM 632 C CA . VAL A 1 79 ? 0.195 7.237 -9.093 1.00 85.62 79 VAL A CA 1
ATOM 633 C C . VAL A 1 79 ? 0.781 7.258 -7.685 1.00 85.62 79 VAL A C 1
ATOM 635 O O . VAL A 1 79 ? 1.552 6.380 -7.314 1.00 85.62 79 VAL A O 1
ATOM 638 N N . LYS A 1 80 ? 0.410 8.255 -6.883 1.00 87.06 80 LYS A N 1
ATOM 639 C CA . LYS A 1 80 ? 0.882 8.399 -5.501 1.00 87.06 80 LYS A CA 1
ATOM 640 C C . LYS A 1 80 ? -0.215 7.984 -4.530 1.00 87.06 80 LYS A C 1
ATOM 642 O O . LYS A 1 80 ? -1.342 8.465 -4.647 1.00 87.06 80 LYS A O 1
ATOM 647 N N . PHE A 1 81 ? 0.134 7.143 -3.567 1.00 87.25 81 PHE A N 1
ATOM 648 C CA . PHE A 1 81 ? -0.678 6.860 -2.395 1.00 87.25 81 PHE A CA 1
ATOM 649 C C . PHE A 1 81 ? 0.086 7.273 -1.144 1.00 87.25 81 PHE A C 1
ATOM 651 O O . PHE A 1 81 ? 1.286 7.019 -1.020 1.00 87.25 81 PHE A O 1
ATOM 658 N N . TYR A 1 82 ? -0.638 7.906 -0.229 1.00 87.06 82 TYR A N 1
ATOM 659 C CA . TYR A 1 82 ? -0.115 8.274 1.075 1.00 87.06 82 TYR A CA 1
ATOM 660 C C . TYR A 1 82 ? -0.504 7.211 2.092 1.00 87.06 82 TYR A C 1
ATOM 662 O O . TYR A 1 82 ? -1.678 6.840 2.179 1.00 87.06 82 TYR A O 1
ATOM 670 N N . CYS A 1 83 ? 0.489 6.712 2.817 1.00 86.25 83 CYS A N 1
ATOM 671 C CA . CYS A 1 83 ? 0.336 5.679 3.832 1.00 86.25 83 CYS A CA 1
ATOM 672 C C . CYS A 1 83 ? 1.383 5.860 4.929 1.00 86.25 83 CYS A C 1
ATOM 674 O O . CYS A 1 83 ? 2.507 6.303 4.658 1.00 86.25 83 CYS A O 1
ATOM 676 N N . ASP A 1 84 ? 1.009 5.514 6.157 1.00 88.44 84 ASP A N 1
ATOM 677 C CA . ASP A 1 84 ? 1.910 5.609 7.302 1.00 88.44 84 ASP A CA 1
ATOM 678 C C . ASP A 1 84 ? 3.052 4.577 7.234 1.00 88.44 84 ASP A C 1
ATOM 680 O O . ASP A 1 84 ? 3.110 3.721 6.345 1.00 88.44 84 ASP A O 1
ATOM 684 N N . LEU A 1 85 ? 4.008 4.693 8.159 1.00 86.19 85 LEU A N 1
ATOM 685 C CA . LEU A 1 85 ? 5.191 3.831 8.184 1.00 86.19 85 LEU A CA 1
ATOM 686 C C . LEU A 1 85 ? 4.842 2.358 8.434 1.00 86.19 85 LEU A C 1
ATOM 688 O O . LEU A 1 85 ? 5.455 1.488 7.818 1.00 86.19 85 LEU A O 1
ATOM 692 N N . GLY A 1 86 ? 3.839 2.079 9.270 1.00 85.5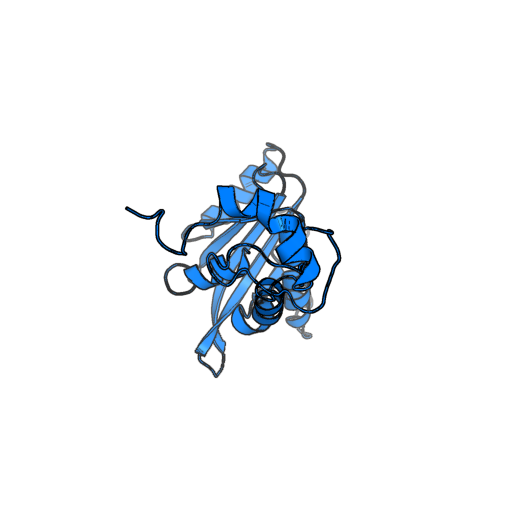0 86 GLY A N 1
ATOM 693 C CA . GLY A 1 86 ? 3.396 0.711 9.537 1.00 85.50 86 GLY A CA 1
ATOM 694 C C . GLY A 1 86 ? 2.730 0.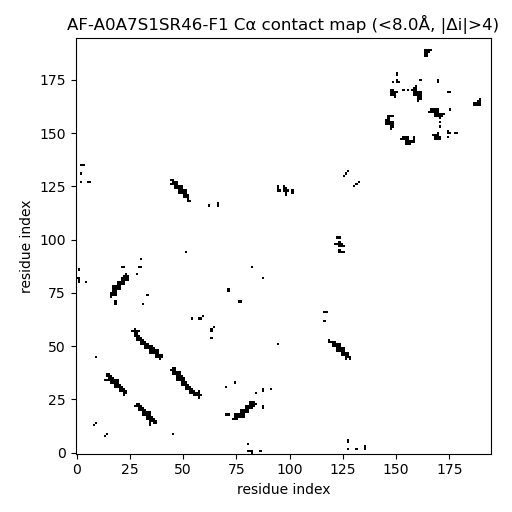085 8.311 1.00 85.50 86 GLY A C 1
ATOM 695 O O . GLY A 1 86 ? 2.995 -1.066 7.975 1.00 85.50 86 GLY A O 1
ATOM 696 N N . GLU A 1 87 ? 1.921 0.852 7.575 1.00 85.31 87 GLU A N 1
ATOM 697 C CA . GLU A 1 87 ? 1.368 0.411 6.294 1.00 85.31 87 GLU A CA 1
ATOM 698 C C . GLU A 1 87 ? 2.479 0.119 5.271 1.00 85.31 87 GLU A C 1
ATOM 700 O O . GLU A 1 87 ? 2.397 -0.887 4.567 1.00 85.31 87 GLU A O 1
ATOM 705 N N . GLN A 1 88 ? 3.526 0.950 5.191 1.00 87.75 88 GLN A N 1
ATOM 706 C CA . GLN A 1 88 ? 4.668 0.701 4.300 1.00 87.75 88 GLN A CA 1
ATOM 707 C C . GLN A 1 88 ? 5.431 -0.576 4.672 1.00 87.75 88 GLN A C 1
ATOM 709 O O . GLN A 1 88 ? 5.802 -1.343 3.787 1.00 87.75 88 GLN A O 1
ATOM 714 N N . GLU A 1 89 ? 5.639 -0.838 5.960 1.00 88.44 89 GLU A N 1
ATOM 715 C CA . GLU A 1 89 ? 6.310 -2.056 6.425 1.00 88.44 89 GLU A CA 1
ATOM 716 C C . GLU A 1 89 ? 5.536 -3.318 6.033 1.00 88.44 89 GLU A C 1
ATOM 718 O O . GLU A 1 89 ? 6.130 -4.251 5.489 1.00 88.44 89 GLU A O 1
ATOM 723 N N . LEU A 1 90 ? 4.209 -3.308 6.197 1.00 85.50 90 LEU A N 1
ATOM 724 C CA . LEU A 1 90 ? 3.343 -4.408 5.761 1.00 85.50 90 LEU A CA 1
ATOM 725 C C . LEU A 1 90 ? 3.397 -4.619 4.242 1.00 85.50 90 LEU A C 1
ATOM 727 O O . LEU A 1 90 ? 3.423 -5.757 3.774 1.00 85.50 90 LEU A O 1
ATOM 731 N N . TRP A 1 91 ? 3.427 -3.534 3.462 1.00 88.56 91 TRP A N 1
ATOM 732 C CA . TRP A 1 91 ? 3.601 -3.627 2.012 1.00 88.56 91 TRP A CA 1
ATOM 733 C C . TRP A 1 91 ? 4.945 -4.230 1.638 1.00 88.56 91 TRP A C 1
ATOM 735 O O . TRP A 1 91 ? 4.987 -5.111 0.786 1.00 88.56 91 TRP A O 1
ATOM 745 N N . ARG A 1 92 ? 6.032 -3.779 2.267 1.00 88.38 92 ARG A N 1
ATOM 746 C CA . ARG A 1 92 ? 7.371 -4.313 2.012 1.00 88.38 92 ARG A CA 1
ATOM 747 C C . ARG A 1 92 ? 7.418 -5.813 2.294 1.00 88.38 92 ARG A C 1
ATOM 749 O O . ARG A 1 92 ? 7.838 -6.565 1.425 1.00 88.38 92 ARG A O 1
ATOM 756 N N . GLU A 1 93 ? 6.902 -6.244 3.444 1.00 87.81 93 GLU A N 1
ATOM 757 C CA . GLU A 1 93 ? 6.862 -7.661 3.821 1.00 87.81 93 GLU A CA 1
ATOM 758 C C . GLU A 1 93 ? 6.075 -8.510 2.809 1.00 87.81 93 GLU A C 1
ATOM 760 O O . GLU A 1 93 ? 6.515 -9.594 2.424 1.00 87.81 93 GLU A O 1
ATOM 765 N N . LEU A 1 94 ? 4.924 -8.015 2.340 1.00 86.75 94 LEU A N 1
ATOM 766 C CA . LEU A 1 94 ? 4.134 -8.694 1.313 1.00 86.75 94 LEU A CA 1
ATOM 767 C C . LEU A 1 94 ? 4.898 -8.806 -0.014 1.00 86.75 94 LEU A C 1
ATOM 769 O O . LEU A 1 94 ? 4.935 -9.881 -0.613 1.00 86.75 94 LEU A O 1
ATOM 773 N N . LEU A 1 95 ? 5.504 -7.706 -0.469 1.00 90.00 95 LEU A N 1
ATOM 774 C CA . LEU A 1 95 ? 6.246 -7.656 -1.731 1.00 90.00 95 LEU A CA 1
ATOM 775 C C . LEU A 1 95 ?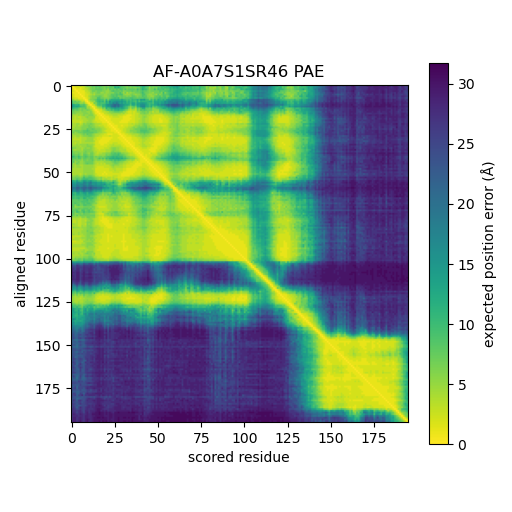 7.476 -8.566 -1.693 1.00 90.00 95 LEU A C 1
ATOM 777 O O . LEU A 1 95 ? 7.705 -9.280 -2.668 1.00 90.00 95 LEU A O 1
ATOM 781 N N . ASP A 1 96 ? 8.215 -8.581 -0.580 1.00 88.94 96 ASP A N 1
ATOM 782 C CA . ASP A 1 96 ? 9.355 -9.476 -0.357 1.00 88.94 96 ASP A CA 1
ATOM 783 C C . ASP A 1 96 ? 8.911 -10.941 -0.391 1.00 88.94 96 ASP A C 1
ATOM 785 O O . ASP A 1 96 ? 9.457 -11.735 -1.155 1.00 88.94 96 ASP A O 1
ATOM 789 N N . ARG A 1 97 ? 7.854 -11.291 0.350 1.00 87.12 97 ARG A N 1
ATOM 790 C CA . ARG A 1 97 ? 7.317 -12.658 0.382 1.00 87.12 97 ARG A CA 1
ATOM 791 C C . ARG A 1 97 ? 6.874 -13.142 -0.999 1.00 87.12 97 ARG A C 1
ATOM 793 O O . ARG A 1 97 ? 7.109 -14.294 -1.355 1.00 87.12 97 ARG A O 1
ATOM 800 N N . ASN A 1 98 ? 6.219 -12.281 -1.774 1.00 89.19 98 ASN A N 1
ATOM 801 C CA . ASN A 1 98 ? 5.800 -12.616 -3.133 1.00 89.19 98 ASN A CA 1
ATOM 802 C C . ASN A 1 98 ? 6.987 -12.664 -4.104 1.00 89.19 98 ASN A C 1
ATOM 804 O O . ASN A 1 98 ? 7.001 -13.516 -4.987 1.00 89.19 98 ASN A O 1
ATOM 808 N N . ALA A 1 99 ? 8.004 -11.818 -3.921 1.00 89.38 99 ALA A N 1
ATOM 809 C CA . ALA A 1 99 ? 9.243 -11.879 -4.694 1.00 89.38 99 ALA A CA 1
ATOM 810 C C . ALA A 1 99 ? 9.987 -13.200 -4.463 1.00 89.38 99 ALA A C 1
ATOM 812 O O . ALA A 1 99 ? 10.485 -13.800 -5.410 1.00 89.38 99 ALA A O 1
ATOM 813 N N . ASP A 1 100 ? 10.030 -13.676 -3.219 1.00 87.56 100 ASP A N 1
ATOM 814 C CA . ASP A 1 100 ? 10.691 -14.934 -2.869 1.00 87.56 100 ASP A CA 1
ATOM 815 C C . ASP A 1 100 ? 9.973 -16.150 -3.478 1.00 87.56 100 ASP A C 1
ATOM 817 O O . ASP A 1 100 ? 10.627 -17.113 -3.859 1.00 87.56 100 ASP A O 1
ATOM 821 N N . ARG A 1 101 ? 8.646 -16.082 -3.666 1.00 86.06 101 ARG A N 1
ATOM 822 C CA . ARG A 1 101 ? 7.856 -17.110 -4.377 1.00 86.06 101 ARG A CA 1
ATOM 823 C C . ARG A 1 101 ? 8.081 -17.141 -5.889 1.00 86.06 101 ARG A C 1
ATOM 825 O O . ARG A 1 101 ? 7.703 -18.118 -6.522 1.00 86.06 101 ARG A O 1
ATOM 832 N N . LEU A 1 102 ? 8.627 -16.073 -6.474 1.00 78.81 102 LEU A N 1
ATOM 833 C CA . LEU A 1 102 ? 8.999 -16.045 -7.893 1.00 78.81 102 LEU A CA 1
ATOM 834 C C . LEU A 1 102 ? 10.385 -16.644 -8.148 1.00 78.81 102 LEU A C 1
ATOM 836 O O . LEU A 1 102 ? 10.773 -16.767 -9.307 1.00 78.81 102 LEU A O 1
ATOM 840 N N . ARG A 1 103 ? 11.139 -16.990 -7.097 1.00 65.00 103 ARG A N 1
ATOM 841 C CA . ARG A 1 103 ? 12.423 -17.671 -7.249 1.00 65.00 103 ARG A CA 1
ATOM 842 C C . ARG A 1 103 ? 12.178 -19.158 -7.494 1.00 65.00 103 ARG A C 1
ATOM 844 O O . ARG A 1 103 ? 11.816 -19.868 -6.563 1.00 65.00 103 ARG A O 1
ATOM 851 N N . ASP A 1 104 ? 12.429 -19.597 -8.724 1.00 53.72 104 ASP A N 1
ATOM 852 C CA . ASP A 1 104 ? 12.774 -20.983 -9.046 1.00 53.72 104 ASP A CA 1
ATOM 853 C C . ASP A 1 104 ? 13.996 -21.002 -9.994 1.00 53.72 104 ASP A C 1
ATOM 855 O O . ASP A 1 104 ? 14.162 -20.096 -10.811 1.00 53.72 104 ASP A O 1
ATOM 859 N N . GLU A 1 105 ? 14.862 -21.997 -9.780 1.00 45.28 105 GLU A N 1
ATOM 860 C CA . GLU A 1 105 ? 16.275 -22.294 -10.147 1.00 45.28 105 GLU A CA 1
ATOM 861 C C . GLU A 1 105 ? 17.075 -21.579 -11.278 1.00 45.28 105 GLU A C 1
ATOM 863 O O . GLU A 1 105 ? 18.264 -21.871 -11.411 1.00 45.28 105 GLU A O 1
ATOM 868 N N . THR A 1 106 ? 16.556 -20.636 -12.069 1.00 40.94 106 THR A N 1
ATOM 869 C CA . THR A 1 106 ? 17.282 -20.117 -13.259 1.00 40.94 106 THR A CA 1
ATOM 870 C C . THR A 1 106 ? 18.085 -18.819 -13.102 1.00 40.94 106 THR A C 1
ATOM 872 O O . THR A 1 106 ? 18.814 -18.479 -14.028 1.00 40.94 106 THR A O 1
ATOM 875 N N . ASP A 1 107 ? 18.046 -18.109 -11.972 1.00 47.75 107 ASP A N 1
ATOM 876 C CA . ASP A 1 107 ? 18.829 -16.864 -11.812 1.00 47.75 107 ASP A CA 1
ATOM 877 C C . ASP A 1 107 ? 20.213 -17.128 -11.184 1.00 47.75 107 ASP A C 1
ATOM 879 O O . ASP A 1 107 ? 20.539 -16.683 -10.080 1.00 47.75 107 ASP A O 1
ATOM 883 N N . VAL A 1 108 ? 21.039 -17.878 -11.917 1.00 44.91 108 VAL A N 1
ATOM 884 C CA . VAL A 1 108 ? 22.499 -17.889 -11.770 1.00 44.91 108 VAL A CA 1
ATOM 885 C C . VAL A 1 108 ? 23.070 -16.781 -12.665 1.00 44.91 108 VAL A C 1
ATOM 887 O O . VAL A 1 108 ? 22.957 -16.872 -13.882 1.00 44.91 108 VAL A O 1
ATOM 890 N N . MET A 1 109 ? 23.749 -15.812 -12.026 1.00 46.06 109 MET A N 1
ATOM 891 C CA . MET A 1 109 ? 24.645 -14.770 -12.589 1.00 46.06 109 MET A CA 1
ATOM 892 C C . MET A 1 109 ? 23.907 -13.633 -13.339 1.00 46.06 109 MET A C 1
ATOM 894 O O . MET A 1 109 ? 22.924 -13.859 -14.020 1.00 46.06 109 MET A O 1
ATOM 898 N N . GLU A 1 110 ? 24.248 -12.351 -13.201 1.00 48.88 110 GLU A N 1
ATOM 899 C CA . GLU A 1 110 ? 25.594 -11.779 -13.280 1.00 48.88 110 GLU A CA 1
ATOM 900 C C . GLU A 1 110 ? 25.925 -10.800 -12.140 1.00 48.88 110 GLU A C 1
ATOM 902 O O . GLU A 1 110 ? 25.132 -9.933 -11.748 1.00 48.88 110 GLU A O 1
ATOM 907 N N . ASP A 1 111 ? 27.149 -10.972 -11.633 1.00 51.69 111 ASP A N 1
ATOM 908 C CA . ASP A 1 111 ? 27.991 -9.896 -11.125 1.00 51.69 111 ASP A CA 1
ATOM 909 C C . ASP A 1 111 ? 28.143 -8.843 -12.224 1.00 51.69 111 ASP A C 1
ATOM 911 O O . ASP A 1 111 ? 28.767 -9.107 -13.245 1.00 51.69 111 ASP A O 1
ATOM 915 N N . ASP A 1 112 ? 27.636 -7.640 -11.985 1.00 42.22 112 ASP A N 1
ATOM 916 C CA . ASP A 1 112 ? 28.131 -6.455 -12.672 1.00 42.22 112 ASP A CA 1
ATOM 917 C C . ASP A 1 112 ? 28.444 -5.401 -11.619 1.00 42.22 112 ASP A C 1
ATOM 919 O O . ASP A 1 112 ? 27.612 -4.602 -11.176 1.00 42.22 112 ASP A O 1
ATOM 923 N N . ALA A 1 113 ? 29.705 -5.438 -11.201 1.00 44.28 113 ALA A N 1
ATOM 924 C CA . ALA A 1 113 ? 30.390 -4.428 -10.417 1.00 44.28 113 ALA A CA 1
ATOM 925 C C . ALA A 1 113 ? 30.561 -3.124 -11.222 1.00 44.28 113 ALA A C 1
ATOM 927 O O . ALA A 1 113 ? 31.669 -2.617 -11.374 1.00 44.28 113 ALA A O 1
ATOM 928 N N . ASN A 1 114 ? 29.465 -2.557 -11.730 1.00 46.19 114 ASN A N 1
ATOM 929 C CA . ASN A 1 114 ? 29.465 -1.247 -12.365 1.00 46.19 114 ASN A CA 1
ATOM 930 C C . ASN A 1 114 ? 28.394 -0.345 -11.746 1.00 46.19 114 ASN A C 1
ATOM 932 O O . ASN A 1 114 ? 27.313 -0.146 -12.288 1.00 46.19 114 ASN A O 1
ATOM 936 N N . GLN A 1 115 ? 28.714 0.133 -10.543 1.00 53.62 115 GLN A N 1
ATOM 937 C CA . GLN A 1 115 ? 28.383 1.437 -9.956 1.00 53.62 115 GLN A CA 1
ATOM 938 C C . GLN A 1 115 ? 27.154 2.196 -10.500 1.00 53.62 115 GLN A C 1
ATOM 940 O O . GLN A 1 115 ? 27.215 3.394 -10.772 1.00 53.62 115 GLN A O 1
ATOM 945 N N . SER A 1 116 ? 25.998 1.540 -10.605 1.00 54.09 116 SER A N 1
ATOM 946 C CA . SER A 1 116 ? 24.743 2.236 -10.851 1.00 54.09 116 SER A CA 1
ATOM 947 C C . SER A 1 116 ? 24.239 2.789 -9.527 1.00 54.09 116 SER A 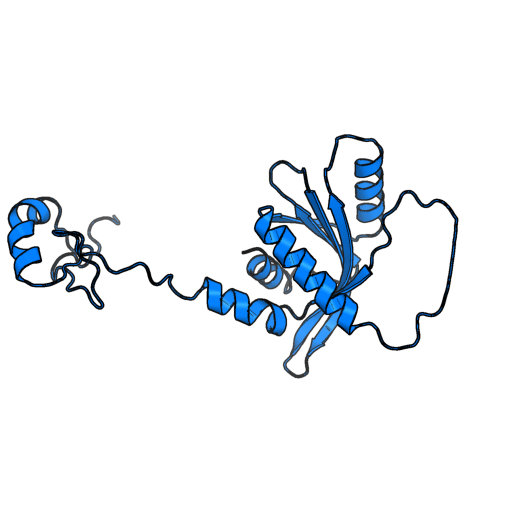C 1
ATOM 949 O O . SER A 1 116 ? 23.963 2.045 -8.590 1.00 54.09 116 SER A O 1
ATOM 951 N N . VAL A 1 117 ? 24.058 4.102 -9.471 1.00 57.47 117 VAL A N 1
ATOM 952 C CA . VAL A 1 117 ? 23.524 4.870 -8.336 1.00 57.47 117 VAL A CA 1
ATOM 953 C C . VAL A 1 117 ? 22.043 4.515 -8.032 1.00 57.47 117 VAL A C 1
ATOM 955 O O . VAL A 1 117 ? 21.395 5.147 -7.206 1.00 57.47 117 VAL A O 1
ATOM 958 N N . HIS A 1 118 ? 21.488 3.489 -8.691 1.00 59.44 118 HIS A N 1
ATOM 959 C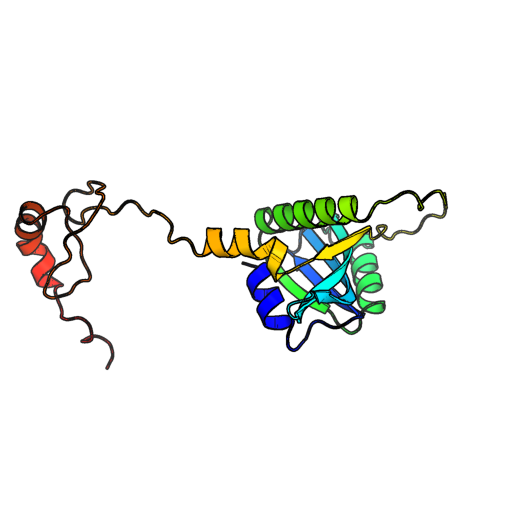 CA . HIS A 1 118 ? 20.077 3.112 -8.695 1.00 59.44 118 HIS A CA 1
ATOM 960 C C . HIS A 1 118 ? 19.821 1.813 -7.912 1.00 59.44 118 HIS A C 1
ATOM 962 O O . HIS A 1 118 ? 20.560 0.846 -8.094 1.00 59.44 118 HIS A O 1
ATOM 968 N N . PRO A 1 119 ? 18.768 1.734 -7.074 1.00 64.69 119 PRO A N 1
ATOM 969 C CA . PRO A 1 119 ? 18.432 0.508 -6.369 1.00 64.69 119 PRO A CA 1
ATOM 970 C C . PRO A 1 119 ? 17.976 -0.553 -7.373 1.00 64.69 119 PRO A C 1
ATOM 972 O O . PRO A 1 119 ? 17.091 -0.307 -8.199 1.00 64.69 119 PRO A O 1
ATOM 975 N N . LYS A 1 120 ? 18.563 -1.751 -7.284 1.00 75.38 120 LYS A N 1
ATOM 976 C CA . LYS A 1 120 ? 18.128 -2.917 -8.060 1.00 75.38 120 LYS A CA 1
ATOM 977 C C . LYS A 1 120 ? 16.678 -3.226 -7.688 1.00 75.38 120 LYS A C 1
ATOM 979 O O . LYS A 1 120 ? 16.398 -3.635 -6.561 1.00 75.38 120 LYS A O 1
ATOM 984 N N . MET A 1 121 ? 15.752 -2.999 -8.620 1.00 83.56 121 MET A N 1
ATOM 985 C CA . MET A 1 121 ? 14.346 -3.312 -8.380 1.00 83.56 121 MET A CA 1
ATOM 986 C C . MET A 1 121 ? 14.148 -4.830 -8.410 1.00 83.56 121 MET A C 1
ATOM 988 O O . MET A 1 121 ? 14.581 -5.500 -9.347 1.00 83.56 121 MET A O 1
ATOM 992 N N . ARG A 1 122 ? 13.485 -5.374 -7.392 1.00 88.25 122 ARG A N 1
ATOM 993 C CA . ARG A 1 122 ? 13.187 -6.805 -7.283 1.00 88.25 122 ARG A CA 1
ATOM 994 C C . ARG A 1 122 ? 11.872 -7.125 -8.002 1.00 88.25 122 ARG A C 1
ATOM 996 O O . ARG A 1 122 ? 10.916 -6.362 -7.842 1.00 88.25 122 ARG A O 1
ATOM 1003 N N . PRO A 1 123 ? 11.785 -8.218 -8.782 1.00 89.75 123 PRO A N 1
ATOM 1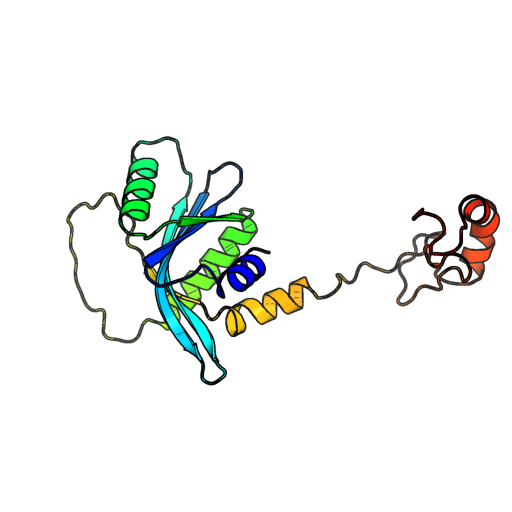004 C CA . PRO A 1 123 ? 10.513 -8.674 -9.328 1.00 89.75 123 PRO A CA 1
ATOM 1005 C C . PRO A 1 123 ? 9.617 -9.209 -8.205 1.00 89.75 123 PRO A C 1
ATOM 1007 O O . PRO A 1 123 ? 10.089 -9.835 -7.262 1.00 89.75 123 PRO A O 1
ATOM 1010 N N . THR A 1 124 ? 8.319 -8.952 -8.304 1.00 91.44 124 THR A N 1
ATOM 1011 C CA . THR A 1 124 ? 7.286 -9.456 -7.397 1.00 91.44 124 THR A CA 1
ATOM 1012 C C . THR A 1 124 ? 5.952 -9.517 -8.137 1.00 91.44 124 THR A C 1
ATOM 1014 O O . THR A 1 124 ? 5.819 -9.040 -9.269 1.00 91.44 124 THR A O 1
ATOM 1017 N N . PHE A 1 125 ? 4.944 -10.103 -7.510 1.00 88.75 125 PHE A N 1
ATOM 1018 C CA . PHE A 1 125 ? 3.579 -10.059 -8.006 1.00 88.75 125 PHE A CA 1
ATOM 1019 C C . PHE A 1 125 ? 2.635 -9.633 -6.891 1.00 88.75 125 PHE A C 1
ATOM 1021 O O . PHE A 1 125 ? 2.935 -9.773 -5.706 1.00 88.75 125 PHE A O 1
ATOM 1028 N N . LEU A 1 126 ? 1.487 -9.099 -7.280 1.00 86.62 126 LEU A N 1
ATOM 1029 C CA . LEU A 1 126 ? 0.412 -8.775 -6.361 1.00 86.62 126 LEU A CA 1
ATOM 1030 C C . LEU A 1 126 ? -0.894 -9.315 -6.927 1.00 86.62 126 LEU A C 1
ATOM 1032 O O . LEU A 1 126 ? -1.423 -8.776 -7.904 1.00 86.62 126 LEU A O 1
ATOM 1036 N N . ASP A 1 127 ? -1.419 -10.359 -6.291 1.00 81.19 127 ASP A N 1
ATOM 1037 C CA . ASP A 1 127 ? -2.819 -10.724 -6.456 1.00 81.19 127 ASP A CA 1
ATOM 1038 C C . ASP A 1 127 ? -3.629 -9.854 -5.495 1.00 81.19 127 ASP A C 1
ATOM 1040 O O . ASP A 1 127 ? -3.777 -10.146 -4.310 1.00 81.19 127 ASP A O 1
ATOM 1044 N N . VAL A 1 128 ? -4.142 -8.729 -5.991 1.00 66.44 128 VAL A N 1
ATOM 1045 C CA . VAL A 1 128 ? -4.834 -7.762 -5.129 1.00 66.44 128 VAL A CA 1
ATOM 1046 C C . VAL A 1 128 ? -6.103 -8.361 -4.515 1.00 66.44 128 VAL A C 1
ATOM 1048 O O . VAL A 1 128 ? -6.554 -7.896 -3.471 1.00 66.44 128 VAL A O 1
ATOM 1051 N N . TYR A 1 129 ? -6.677 -9.403 -5.121 1.00 65.50 129 TYR A N 1
ATOM 1052 C CA . TYR A 1 129 ? -7.850 -10.075 -4.579 1.00 65.50 129 TYR A CA 1
ATOM 1053 C C . TYR A 1 129 ? -7.472 -11.231 -3.647 1.00 65.50 129 TYR A C 1
ATOM 1055 O O . TYR A 1 129 ? -8.098 -11.381 -2.608 1.00 65.50 129 TYR A O 1
ATOM 1063 N N . GLY A 1 130 ? -6.450 -12.026 -3.954 1.00 67.06 130 GLY A N 1
ATOM 1064 C CA . GLY A 1 130 ? -5.979 -13.111 -3.085 1.00 67.06 130 GLY A CA 1
ATOM 1065 C C . GLY A 1 130 ? -5.192 -12.625 -1.864 1.00 67.06 130 GLY A C 1
ATOM 1066 O O . GLY A 1 130 ? -5.500 -13.003 -0.734 1.00 67.06 130 GLY A O 1
ATOM 1067 N N . ASP A 1 131 ? -4.220 -11.737 -2.074 1.00 65.75 131 ASP A N 1
ATOM 1068 C CA . ASP A 1 131 ? -3.272 -11.301 -1.043 1.00 65.75 131 ASP A CA 1
ATOM 1069 C C . ASP A 1 131 ? -3.857 -10.226 -0.122 1.00 65.75 131 ASP A C 1
ATOM 1071 O O . ASP A 1 131 ? -3.592 -10.211 1.083 1.00 65.75 131 ASP A O 1
ATOM 1075 N N . CYS A 1 132 ? -4.682 -9.316 -0.655 1.00 56.62 132 CYS A N 1
ATOM 1076 C CA . CYS A 1 132 ? -5.252 -8.246 0.164 1.00 56.62 132 CYS A CA 1
ATOM 1077 C C . CYS A 1 132 ? -6.583 -8.641 0.815 1.00 56.62 132 CYS A C 1
ATOM 1079 O O . CYS A 1 132 ? -6.892 -8.101 1.873 1.00 56.62 132 CYS A O 1
ATOM 1081 N N . ARG A 1 133 ? -7.367 -9.584 0.271 1.00 60.78 133 ARG A N 1
ATOM 1082 C CA . ARG A 1 133 ? -8.694 -9.948 0.815 1.00 60.78 133 ARG A CA 1
ATOM 1083 C C . ARG A 1 133 ? -8.690 -10.346 2.293 1.00 60.78 133 ARG A C 1
ATOM 1085 O O . ARG A 1 133 ? -9.529 -9.798 3.003 1.00 60.78 133 ARG A O 1
ATOM 1092 N N . PRO A 1 134 ? -7.755 -11.160 2.818 1.00 55.81 134 PRO A N 1
ATOM 1093 C CA . PRO A 1 134 ? -7.708 -11.444 4.254 1.00 55.81 134 PRO A CA 1
ATOM 1094 C C . PRO A 1 134 ? -7.484 -10.180 5.098 1.00 55.81 134 PRO A C 1
ATOM 1096 O O . PRO A 1 134 ? -8.018 -10.053 6.199 1.00 55.81 134 PRO A O 1
ATOM 1099 N N . LEU A 1 135 ? -6.723 -9.210 4.576 1.00 52.81 135 LEU A N 1
ATOM 1100 C CA . LEU A 1 135 ? -6.477 -7.923 5.229 1.00 52.81 135 LEU A CA 1
ATOM 1101 C C . LEU A 1 135 ? -7.691 -6.991 5.131 1.00 52.81 135 LEU A C 1
ATOM 1103 O O . LEU A 1 135 ? -7.997 -6.304 6.102 1.00 52.81 135 LEU A O 1
ATOM 1107 N N . LEU A 1 136 ? -8.412 -6.995 4.005 1.00 50.06 136 LEU A N 1
ATOM 1108 C CA . LEU A 1 136 ? -9.655 -6.234 3.829 1.00 50.06 136 LEU A CA 1
ATOM 1109 C C . LEU A 1 136 ? -10.790 -6.812 4.685 1.00 50.06 136 LEU A C 1
ATOM 1111 O O . LEU A 1 136 ? -11.531 -6.056 5.302 1.00 50.06 136 LEU A O 1
ATOM 1115 N N . GLU A 1 137 ? -10.897 -8.136 4.793 1.00 54.94 137 GLU A N 1
ATOM 1116 C CA . GLU A 1 137 ? -11.851 -8.829 5.668 1.00 54.94 137 GLU A CA 1
ATOM 1117 C C . GLU A 1 137 ? -11.518 -8.615 7.154 1.00 54.94 137 GLU A C 1
ATOM 1119 O O . GLU A 1 137 ? -12.418 -8.465 7.979 1.00 54.94 137 GLU A O 1
ATOM 1124 N N . LYS A 1 138 ? -10.229 -8.526 7.511 1.00 54.22 138 LYS A N 1
ATOM 1125 C CA . LYS A 1 138 ? -9.782 -8.176 8.868 1.00 54.22 138 LYS A CA 1
ATOM 1126 C C . LYS A 1 138 ? -9.991 -6.692 9.193 1.00 54.22 138 LYS A C 1
ATOM 1128 O O . LYS A 1 138 ? -10.339 -6.386 10.329 1.00 54.22 138 LYS A O 1
ATOM 1133 N N . ALA A 1 139 ? -9.816 -5.791 8.224 1.00 49.28 139 ALA A N 1
ATOM 1134 C CA . ALA A 1 139 ? -10.035 -4.348 8.378 1.00 49.28 139 ALA A CA 1
ATOM 1135 C C . ALA A 1 139 ? -11.525 -3.958 8.381 1.00 49.28 139 ALA A C 1
ATOM 1137 O O . ALA A 1 139 ? -11.905 -3.029 9.085 1.00 49.28 139 ALA A O 1
ATOM 1138 N N . ASN A 1 140 ? -12.366 -4.687 7.639 1.00 47.44 140 ASN A N 1
ATOM 1139 C CA . ASN A 1 140 ? -13.828 -4.557 7.655 1.00 47.44 140 ASN A CA 1
ATOM 1140 C C . ASN A 1 140 ? -14.503 -5.453 8.697 1.00 47.44 140 ASN A C 1
ATOM 1142 O O . ASN A 1 140 ? -15.730 -5.447 8.812 1.00 47.44 140 ASN A O 1
ATOM 1146 N N . ARG A 1 141 ? -13.737 -6.208 9.492 1.00 46.56 141 ARG A N 1
ATOM 1147 C CA . ARG A 1 141 ? -14.276 -6.744 10.736 1.00 46.56 141 ARG A CA 1
ATOM 1148 C C . ARG A 1 141 ? -14.605 -5.512 11.581 1.00 46.56 141 ARG A C 1
ATOM 1150 O O . ARG A 1 141 ? -13.671 -4.763 11.877 1.00 46.56 141 ARG A O 1
ATOM 1157 N N . PRO A 1 142 ? -15.874 -5.269 11.972 1.00 46.31 142 PRO A N 1
ATOM 1158 C CA . PRO A 1 142 ? -16.132 -4.246 12.967 1.00 46.31 142 PRO A CA 1
ATOM 1159 C C . PRO A 1 142 ? -15.210 -4.596 14.124 1.00 46.31 142 PRO A C 1
ATOM 1161 O O . PRO A 1 142 ? -15.224 -5.742 14.596 1.00 46.31 142 PRO A O 1
ATOM 1164 N N . ALA A 1 143 ? -14.333 -3.663 14.505 1.00 47.50 143 ALA A N 1
ATOM 1165 C CA . ALA A 1 143 ? -13.566 -3.831 15.721 1.00 47.50 143 ALA A CA 1
ATOM 1166 C C . ALA A 1 143 ? -14.574 -4.321 16.765 1.00 47.50 143 ALA A C 1
ATOM 1168 O O . ALA A 1 143 ? -15.682 -3.778 16.842 1.00 47.50 143 ALA A O 1
ATOM 1169 N N . LYS A 1 144 ? -14.257 -5.394 17.501 1.00 53.16 144 LYS A N 1
ATOM 1170 C CA . LYS A 1 144 ? -15.001 -5.724 18.720 1.00 53.16 144 LYS A CA 1
ATOM 1171 C C . LYS A 1 144 ? -14.731 -4.563 19.675 1.00 53.16 144 LYS A C 1
ATOM 1173 O O . LYS A 1 144 ? -13.919 -4.681 20.582 1.00 53.16 144 LYS A O 1
ATOM 1178 N N . VAL A 1 145 ? -15.339 -3.410 19.406 1.00 57.16 145 VAL A N 1
ATOM 1179 C CA . VAL A 1 145 ? -15.426 -2.318 20.344 1.00 57.16 145 VAL A CA 1
ATOM 1180 C C . VAL A 1 145 ? -16.267 -2.924 21.451 1.00 57.16 145 VAL A C 1
ATOM 1182 O O . VAL A 1 145 ? -17.396 -3.352 21.177 1.00 57.16 145 VAL A O 1
ATOM 1185 N N . PRO A 1 146 ? -15.700 -3.102 22.652 1.00 66.25 146 PRO A N 1
ATOM 1186 C CA . PRO A 1 146 ? -16.468 -3.618 23.764 1.00 66.25 146 PRO A CA 1
ATOM 1187 C C . PRO A 1 146 ? -17.731 -2.765 23.884 1.00 66.25 146 PRO A C 1
ATOM 1189 O O . PRO A 1 146 ? -17.651 -1.539 23.958 1.00 66.25 146 PRO A O 1
ATOM 1192 N N . LEU A 1 147 ? -18.902 -3.400 23.821 1.00 83.50 147 LEU A N 1
ATOM 1193 C CA . LEU A 1 147 ? -20.158 -2.673 23.922 1.00 83.50 147 LEU A CA 1
ATOM 1194 C C . LEU A 1 147 ? -20.289 -2.190 25.366 1.00 83.50 147 LEU A C 1
ATOM 1196 O O . LEU A 1 147 ? -20.552 -2.982 26.271 1.00 83.50 147 LEU A O 1
ATOM 1200 N N . GLN A 1 148 ? -20.053 -0.902 25.582 1.00 92.88 148 GLN A N 1
ATOM 1201 C CA . GLN A 1 148 ? -20.068 -0.300 26.908 1.00 92.88 148 GLN A CA 1
ATOM 1202 C C . GLN A 1 148 ? -21.428 0.317 27.207 1.00 92.88 148 GLN A C 1
ATOM 1204 O O . GLN A 1 148 ? -22.018 1.017 26.385 1.00 92.88 148 GLN A O 1
ATOM 1209 N N . CYS A 1 149 ? -21.935 0.063 28.410 1.00 92.88 149 CYS A N 1
ATOM 1210 C CA . CYS A 1 149 ? -23.152 0.703 28.876 1.00 92.88 149 CYS A CA 1
ATOM 1211 C C . CYS A 1 149 ? -22.931 2.206 29.060 1.00 92.88 149 CYS A C 1
ATOM 1213 O O . CYS A 1 149 ? -22.093 2.611 29.862 1.00 92.88 149 CYS A O 1
ATOM 1215 N N . SER A 1 150 ? -23.772 3.030 28.435 1.00 91.88 150 SER A N 1
ATOM 1216 C CA . SER A 1 150 ? -23.684 4.491 28.548 1.00 91.88 150 SER A CA 1
ATOM 1217 C C . SER A 1 150 ? -23.919 5.038 29.963 1.00 91.88 150 SER A C 1
ATOM 1219 O O . SER A 1 150 ? -23.605 6.196 30.211 1.00 91.88 150 SER A O 1
ATOM 1221 N N . LYS A 1 151 ? -24.444 4.227 30.901 1.00 94.94 151 LYS A N 1
ATOM 1222 C CA . LYS A 1 151 ? -24.654 4.636 32.300 1.00 94.94 151 LYS A CA 1
ATOM 1223 C C . LYS A 1 151 ? -23.566 4.166 33.263 1.00 94.94 151 LYS A C 1
ATOM 1225 O O . LYS A 1 151 ? -23.111 4.957 34.080 1.00 94.94 151 LYS A O 1
ATOM 1230 N N . CYS A 1 152 ? -23.200 2.885 33.226 1.00 94.69 152 CYS A N 1
ATOM 1231 C CA . CYS A 1 152 ? -22.266 2.301 34.196 1.00 94.69 152 CYS A CA 1
ATOM 1232 C C . CYS A 1 152 ? -20.893 1.947 33.612 1.00 94.69 152 CYS A C 1
ATOM 1234 O O . CYS A 1 152 ? -20.043 1.453 34.343 1.00 94.69 152 CYS A O 1
ATOM 1236 N N . GLY A 1 153 ? -20.678 2.131 32.305 1.00 92.12 153 GLY A N 1
ATOM 1237 C CA . GLY A 1 153 ? -19.417 1.813 31.626 1.00 92.12 153 GLY A CA 1
ATOM 1238 C C . GLY A 1 153 ? -19.122 0.316 31.472 1.00 92.12 153 GLY A C 1
ATOM 1239 O O . GLY A 1 153 ? -18.141 -0.048 30.827 1.00 92.12 153 GLY A O 1
ATOM 1240 N N . ALA A 1 154 ? -19.963 -0.570 32.020 1.00 91.44 154 ALA A N 1
ATOM 1241 C CA . ALA A 1 154 ? -19.748 -2.011 31.953 1.00 91.44 154 ALA A CA 1
ATOM 1242 C C . ALA A 1 154 ? -19.707 -2.501 30.501 1.00 91.44 154 ALA A C 1
ATOM 1244 O O . ALA A 1 154 ? -20.586 -2.176 29.699 1.00 91.44 154 ALA A O 1
ATOM 1245 N N . THR A 1 155 ? -18.701 -3.319 30.196 1.00 91.94 155 THR A N 1
ATOM 1246 C CA . THR A 1 155 ? -18.579 -4.014 28.914 1.00 91.94 155 THR A CA 1
ATOM 1247 C C . THR A 1 155 ? -19.477 -5.245 28.918 1.00 91.94 155 THR A C 1
ATOM 1249 O O . THR A 1 155 ? -19.360 -6.093 29.799 1.00 91.94 155 THR A O 1
ATOM 1252 N N . VAL A 1 156 ? -20.368 -5.353 27.935 1.00 87.44 156 VAL A N 1
ATOM 1253 C CA . VAL A 1 156 ? -21.334 -6.453 27.822 1.00 87.44 156 VAL A CA 1
ATOM 1254 C C . VAL A 1 156 ? -21.345 -7.055 26.420 1.00 87.44 156 VAL A C 1
ATOM 1256 O O . VAL A 1 156 ? -20.928 -6.428 25.452 1.00 87.44 156 VAL A O 1
ATOM 1259 N N . ALA A 1 157 ? -21.849 -8.284 26.293 1.00 83.81 157 ALA A N 1
ATOM 1260 C CA . ALA A 1 157 ? -21.972 -8.953 24.996 1.00 83.81 157 ALA A CA 1
ATOM 1261 C C . ALA A 1 157 ? -23.056 -8.329 24.095 1.00 83.81 157 ALA A C 1
ATOM 1263 O O . ALA A 1 157 ? -23.010 -8.480 22.876 1.00 83.81 157 ALA A O 1
ATOM 1264 N N . LYS A 1 158 ? -24.043 -7.640 24.686 1.00 87.75 158 LYS A N 1
ATOM 1265 C CA . LYS A 1 158 ? -25.169 -7.018 23.981 1.00 87.75 158 LYS A CA 1
ATOM 1266 C C . LYS A 1 158 ? -25.679 -5.800 24.750 1.00 87.75 158 LYS A C 1
ATOM 1268 O O . LYS A 1 158 ? -25.839 -5.872 25.965 1.00 87.75 158 LYS A O 1
ATOM 1273 N N . LEU A 1 159 ? -25.983 -4.715 24.036 1.00 92.50 159 LEU A N 1
ATOM 1274 C CA . LEU A 1 159 ? -26.666 -3.543 24.591 1.00 92.50 159 LEU A CA 1
ATOM 1275 C C . LEU A 1 159 ? -28.150 -3.539 24.227 1.00 92.50 159 LEU A C 1
ATOM 1277 O O . LEU A 1 159 ? -28.566 -3.977 23.153 1.00 92.50 159 LEU A O 1
ATOM 1281 N N . HIS A 1 160 ? -28.939 -2.983 25.134 1.00 92.38 160 HIS A N 1
ATOM 1282 C CA . HIS A 1 160 ? -30.327 -2.616 24.932 1.00 92.38 160 HIS A CA 1
ATOM 1283 C C . HIS A 1 160 ? -30.384 -1.127 24.601 1.00 92.38 160 HIS A C 1
ATOM 1285 O O . HIS A 1 160 ? -30.182 -0.281 25.475 1.00 92.38 160 HIS A O 1
ATOM 1291 N N . TYR A 1 161 ? -30.627 -0.812 23.333 1.00 91.06 161 TYR A N 1
ATOM 1292 C CA . TYR A 1 161 ? -30.727 0.568 22.871 1.00 91.06 161 TYR A CA 1
ATOM 1293 C C . TYR A 1 161 ? -32.037 1.217 23.315 1.00 91.06 161 TYR A C 1
ATOM 1295 O O . TYR A 1 161 ? -33.068 0.552 23.452 1.00 91.06 161 TYR A O 1
ATOM 1303 N N . CYS A 1 162 ? -32.003 2.532 23.534 1.00 91.81 162 CYS A N 1
ATOM 1304 C CA . CYS A 1 162 ? -33.208 3.308 23.797 1.00 91.81 162 CYS A CA 1
ATOM 1305 C C . CYS A 1 162 ? -34.214 3.122 22.651 1.00 91.81 162 CYS A C 1
ATOM 1307 O O . CYS A 1 162 ? -33.894 3.378 21.495 1.00 91.81 162 CYS A O 1
ATOM 1309 N N . SER A 1 163 ? -35.446 2.711 22.954 1.00 88.25 163 SER A N 1
ATOM 1310 C CA . SER A 1 163 ? -36.458 2.434 21.925 1.00 88.25 163 SER A CA 1
ATOM 1311 C C . SER A 1 163 ? -36.897 3.674 21.142 1.00 88.25 163 SER A C 1
ATOM 1313 O O . SER A 1 163 ? -37.422 3.529 20.041 1.00 88.25 163 SER A O 1
ATOM 1315 N N . ARG A 1 164 ? -36.690 4.878 21.699 1.00 84.62 164 ARG A N 1
ATOM 1316 C CA . ARG A 1 164 ? -37.068 6.157 21.081 1.00 84.62 164 ARG A CA 1
ATOM 1317 C C . ARG A 1 164 ? -35.999 6.689 20.130 1.00 84.62 164 ARG A C 1
ATOM 1319 O O . ARG A 1 164 ? -36.315 6.952 18.977 1.00 84.62 164 ARG A O 1
ATOM 1326 N N . CYS A 1 165 ? -34.771 6.871 20.617 1.00 90.38 165 CYS A N 1
ATOM 1327 C CA . CYS A 1 165 ? -33.699 7.488 19.832 1.00 90.38 165 CYS A CA 1
ATOM 1328 C C . CYS A 1 165 ? -32.740 6.491 19.192 1.00 90.38 165 CYS A C 1
ATOM 1330 O O . CYS A 1 165 ? -31.994 6.885 18.310 1.00 90.38 165 CYS A O 1
ATOM 1332 N N . ARG A 1 166 ? -32.684 5.250 19.701 1.00 87.38 166 ARG A N 1
ATOM 1333 C CA . ARG A 1 166 ? -31.736 4.180 19.334 1.00 87.38 166 ARG A CA 1
ATOM 1334 C C . ARG A 1 166 ? -30.238 4.544 19.357 1.00 87.38 166 ARG A C 1
ATOM 1336 O O . ARG A 1 166 ? -29.412 3.652 19.227 1.00 87.38 166 ARG A O 1
ATOM 1343 N N . GLY A 1 167 ? -29.875 5.793 19.656 1.00 83.88 167 GLY A N 1
ATOM 1344 C CA . GLY A 1 167 ? -28.498 6.291 19.685 1.00 83.88 167 GLY A CA 1
ATOM 1345 C C . GLY A 1 167 ? -27.718 6.036 20.979 1.00 83.88 167 GLY A C 1
ATOM 1346 O O . GLY A 1 167 ? -26.526 6.316 21.025 1.00 83.88 167 GLY A O 1
ATOM 1347 N N . VAL A 1 168 ? -28.350 5.511 22.037 1.00 87.69 168 VAL A N 1
ATOM 1348 C CA . VAL A 1 168 ? -27.697 5.224 23.333 1.00 87.69 168 VAL A CA 1
ATOM 1349 C C . VAL A 1 168 ? -28.035 3.802 23.781 1.00 87.69 168 VAL A C 1
ATOM 1351 O O . VAL A 1 168 ? -29.189 3.382 23.654 1.00 87.69 168 VAL A O 1
ATOM 1354 N N . GLY A 1 169 ? -27.041 3.060 24.289 1.00 92.75 169 GLY A N 1
ATOM 1355 C CA . GLY A 1 169 ? -27.148 1.641 24.642 1.00 92.75 169 GLY A CA 1
ATOM 1356 C C . GLY A 1 169 ? -26.844 1.344 26.112 1.00 92.75 169 GLY A C 1
ATOM 1357 O O . GLY A 1 169 ? -25.901 1.869 26.702 1.00 92.75 169 GLY A O 1
ATOM 1358 N N . TYR A 1 170 ? -27.627 0.447 26.713 1.00 94.94 170 TYR A N 1
ATOM 1359 C CA . TYR A 1 170 ? -27.514 0.092 28.130 1.00 94.94 170 TYR A CA 1
ATOM 1360 C C . TYR A 1 170 ? -27.320 -1.409 28.335 1.00 94.94 170 TYR A C 1
ATOM 1362 O O . TYR A 1 170 ? -27.854 -2.212 27.576 1.00 94.94 170 TYR A O 1
ATOM 1370 N N . CYS A 1 171 ? -26.622 -1.812 29.401 1.00 95.81 171 CYS A N 1
ATOM 1371 C CA . CYS A 1 171 ? -26.515 -3.230 29.765 1.00 95.81 171 CYS A CA 1
ATOM 1372 C C . CYS A 1 171 ? -27.857 -3.835 30.215 1.00 95.81 171 CYS A C 1
ATOM 1374 O O . CYS A 1 171 ? -28.014 -5.050 30.223 1.00 95.81 171 CYS A O 1
ATOM 1376 N N . GLY A 1 172 ? -28.843 -3.001 30.565 1.00 95.31 172 GLY A N 1
ATOM 1377 C CA . GLY A 1 172 ? -30.180 -3.443 30.940 1.00 95.31 172 GLY A CA 1
ATOM 1378 C C . GLY A 1 172 ? -31.114 -2.294 31.313 1.00 95.31 172 GLY A C 1
ATOM 1379 O O . GLY A 1 172 ? -30.730 -1.120 31.354 1.00 95.31 172 GLY A O 1
ATOM 1380 N N . ARG A 1 173 ? -32.366 -2.651 31.628 1.00 95.25 173 ARG A N 1
ATOM 1381 C CA . ARG A 1 173 ? -33.444 -1.705 31.974 1.00 95.25 173 ARG A CA 1
ATOM 1382 C C . ARG A 1 173 ? -33.134 -0.847 33.204 1.00 95.25 173 ARG A C 1
ATOM 1384 O O . ARG A 1 173 ? -33.611 0.281 33.281 1.00 95.25 173 ARG A O 1
ATOM 1391 N N . SER A 1 174 ? -32.358 -1.363 34.158 1.00 96.38 174 SER A N 1
ATOM 1392 C CA . SER A 1 174 ? -31.940 -0.627 35.359 1.00 96.38 174 SER A CA 1
ATOM 1393 C C . SER A 1 174 ? -31.086 0.590 34.999 1.00 96.38 174 SER A C 1
ATOM 1395 O O . SER A 1 174 ? -31.416 1.707 35.392 1.00 96.38 174 SER A O 1
ATOM 1397 N N . CYS A 1 175 ? -30.053 0.392 34.176 1.00 97.31 175 CYS A N 1
ATOM 1398 C CA . CYS A 1 175 ? -29.173 1.459 33.701 1.00 97.31 175 CYS A CA 1
ATOM 1399 C C . CYS A 1 175 ? -29.910 2.472 32.822 1.00 97.31 175 CYS A C 1
ATOM 1401 O O . CYS A 1 175 ? -29.716 3.670 32.994 1.00 97.31 175 CYS A O 1
ATOM 1403 N N . GLN A 1 176 ? -30.819 2.016 31.955 1.00 95.50 176 GLN A N 1
ATOM 1404 C CA . GLN A 1 176 ? -31.660 2.917 31.164 1.00 95.50 176 GLN A CA 1
ATOM 1405 C C . GLN A 1 176 ? -32.550 3.807 32.052 1.00 95.50 176 GLN A C 1
ATOM 1407 O O . GLN A 1 176 ? -32.631 5.014 31.839 1.00 95.50 176 GLN A O 1
ATOM 1412 N N . LYS A 1 177 ? -33.212 3.234 33.070 1.00 95.62 177 LYS A N 1
ATOM 1413 C CA . LYS A 1 177 ? -34.058 3.996 34.009 1.00 95.62 177 LYS A CA 1
ATOM 1414 C C . LYS A 1 177 ? -33.245 4.978 34.854 1.00 95.62 177 LYS A C 1
ATOM 1416 O O . LYS A 1 177 ? -33.693 6.101 35.066 1.00 95.62 177 LYS A O 1
ATOM 1421 N N . ALA A 1 178 ? -32.065 4.565 35.317 1.00 94.12 178 ALA A N 1
ATOM 1422 C CA . ALA A 1 178 ? -31.166 5.417 36.090 1.00 94.12 178 ALA A CA 1
ATOM 1423 C C . ALA A 1 178 ? -30.634 6.601 35.265 1.00 94.12 178 ALA A C 1
ATOM 1425 O O . ALA A 1 178 ? -30.447 7.691 35.800 1.00 94.12 178 ALA A O 1
ATOM 1426 N N . ASP A 1 179 ? -30.417 6.398 33.964 1.00 95.38 179 ASP A N 1
ATOM 1427 C CA . ASP A 1 179 ? -29.962 7.441 33.044 1.00 95.38 179 ASP A CA 1
ATOM 1428 C C . ASP A 1 179 ? -31.095 8.348 32.535 1.00 95.38 179 ASP A C 1
ATOM 1430 O O . ASP A 1 179 ? -30.855 9.481 32.126 1.00 95.38 179 ASP A O 1
ATOM 1434 N N . TRP A 1 180 ? -32.355 7.898 32.608 1.00 94.00 180 TRP A N 1
ATOM 1435 C CA . TRP A 1 180 ? -33.503 8.566 31.981 1.00 94.00 180 TRP A CA 1
ATOM 1436 C C . TRP A 1 180 ? -33.655 10.047 32.341 1.00 94.00 180 TRP A C 1
ATOM 1438 O O . TRP A 1 180 ? -33.996 10.852 31.477 1.00 94.00 180 TRP A O 1
ATOM 1448 N N . LYS A 1 181 ? -33.383 10.435 33.596 1.00 91.44 181 LYS A N 1
ATOM 1449 C CA . LYS A 1 181 ? -33.476 11.842 34.026 1.00 91.44 181 LYS A CA 1
ATOM 1450 C C . LYS A 1 181 ? -32.560 12.764 33.212 1.00 91.44 181 LYS A C 1
ATOM 1452 O O . LYS A 1 181 ? -32.965 13.891 32.945 1.00 91.44 181 LYS A O 1
ATOM 1457 N N . GLN A 1 182 ? -31.378 12.279 32.830 1.00 88.81 182 GLN A N 1
ATOM 1458 C CA . GLN A 1 182 ? -30.389 13.004 32.029 1.00 88.81 182 GLN A CA 1
ATOM 1459 C C . GLN A 1 182 ? -30.643 12.777 30.535 1.00 88.81 182 GLN A C 1
ATOM 1461 O O . GLN A 1 182 ? -30.795 13.732 29.778 1.00 88.81 182 GLN A O 1
ATOM 1466 N N . HIS A 1 183 ? -30.801 11.516 30.125 1.00 93.25 183 HIS A N 1
ATOM 1467 C CA . HIS A 1 183 ? -30.993 11.132 28.729 1.00 93.25 183 HIS A CA 1
ATOM 1468 C C . HIS A 1 183 ? -32.214 11.792 28.073 1.00 93.25 183 HIS A C 1
ATOM 1470 O O . HIS A 1 183 ? -32.141 12.197 26.916 1.00 93.25 183 HIS A O 1
ATOM 1476 N N . LYS A 1 184 ? -33.333 11.954 28.796 1.00 91.81 184 LYS A N 1
ATOM 1477 C CA . LYS A 1 184 ? -34.568 12.535 28.237 1.00 91.81 184 LYS A CA 1
ATOM 1478 C C . LYS A 1 184 ? -34.388 13.948 27.671 1.00 91.81 184 LYS A C 1
ATOM 1480 O O . LYS A 1 184 ? -35.159 14.332 26.802 1.00 91.81 184 LYS A O 1
ATOM 1485 N N . LEU A 1 185 ? -33.400 14.703 28.164 1.00 88.94 185 LEU A N 1
ATOM 1486 C CA . LEU A 1 185 ? -33.117 16.072 27.720 1.00 88.94 185 LEU A CA 1
ATOM 1487 C C . LEU A 1 185 ? -32.541 16.110 26.299 1.00 88.94 185 LEU A C 1
ATOM 1489 O O . LEU A 1 185 ? -32.677 17.115 25.614 1.00 88.94 185 LEU A O 1
ATOM 1493 N N . VAL A 1 186 ? -31.927 15.009 25.860 1.00 86.75 186 VAL A N 1
ATOM 1494 C CA . VAL A 1 186 ? -31.263 14.869 24.553 1.00 86.75 186 VAL A CA 1
ATOM 1495 C C . VAL A 1 186 ? -31.869 13.737 23.709 1.00 86.75 186 VAL A C 1
ATOM 1497 O O . VAL A 1 186 ? -31.319 13.350 22.682 1.00 86.75 186 VAL A O 1
ATOM 1500 N N . CYS A 1 187 ? -32.996 13.162 24.142 1.00 91.38 187 CYS A N 1
ATOM 1501 C CA . CYS A 1 187 ? -33.629 12.019 23.487 1.00 91.38 187 CYS A CA 1
ATOM 1502 C C . CYS A 1 187 ? -34.584 12.472 22.365 1.00 91.38 187 CYS A C 1
ATOM 1504 O O . CYS A 1 187 ? -35.761 12.748 22.614 1.00 91.38 187 CYS A O 1
ATOM 1506 N N . SER A 1 188 ? -34.097 12.504 21.124 1.00 86.38 188 SER A N 1
ATOM 1507 C CA . SER A 1 188 ? -34.876 12.776 19.901 1.00 86.38 188 SER A CA 1
ATOM 1508 C C . SER A 1 188 ? -35.106 11.507 19.070 1.00 86.38 188 SER A C 1
ATOM 1510 O O . SER A 1 188 ? -34.449 10.491 19.292 1.00 86.38 188 SER A O 1
ATOM 1512 N N . LYS A 1 189 ? -36.083 11.506 18.152 1.00 77.50 189 LYS A N 1
ATOM 1513 C CA . LYS A 1 189 ? -36.283 10.364 17.241 1.00 77.50 189 LYS A CA 1
ATOM 1514 C C . LYS A 1 189 ? -35.194 10.365 16.163 1.00 77.50 189 LYS A C 1
ATOM 1516 O O . LYS A 1 189 ? -34.748 11.427 15.731 1.00 77.50 189 LYS A O 1
ATOM 1521 N N . GLU A 1 190 ? -34.786 9.181 15.708 1.00 54.75 190 GLU A N 1
ATOM 1522 C CA . GLU A 1 190 ? -33.884 9.063 14.555 1.00 54.75 190 GLU A CA 1
ATOM 1523 C C . GLU A 1 190 ? -34.497 9.782 13.338 1.00 54.75 190 GLU A C 1
ATOM 1525 O O . GLU A 1 190 ? -35.617 9.467 12.938 1.00 54.75 190 GLU A O 1
ATOM 1530 N N . GLY A 1 191 ? -33.773 10.755 12.771 1.00 55.91 191 GLY A N 1
ATOM 1531 C CA . GLY A 1 191 ? -34.170 11.474 11.551 1.00 55.91 191 GLY A CA 1
ATOM 1532 C C . GLY A 1 191 ? -34.626 12.931 11.716 1.00 55.91 191 GLY A C 1
ATOM 1533 O O . GLY A 1 191 ? -34.879 13.583 10.710 1.00 55.91 191 GLY A O 1
ATOM 1534 N N . GLU A 1 192 ? -34.689 13.488 12.929 1.00 52.72 192 GLU A N 1
ATOM 1535 C CA . GLU A 1 192 ? -35.157 14.878 13.151 1.00 52.72 192 GLU A CA 1
ATOM 1536 C C . GLU A 1 192 ? -34.057 15.962 13.031 1.00 52.72 192 GLU A C 1
ATOM 1538 O O . GLU A 1 192 ? -34.313 17.128 13.312 1.00 52.72 192 GLU A O 1
ATOM 1543 N N . GLY A 1 193 ? -32.841 15.607 12.592 1.00 45.97 193 GLY A N 1
ATOM 1544 C CA . GLY A 1 193 ? -31.696 16.528 12.449 1.00 45.97 193 GLY A CA 1
ATOM 1545 C C . GLY A 1 193 ? -31.147 16.688 11.025 1.00 45.97 193 GLY A C 1
ATOM 1546 O O . GLY A 1 193 ? -30.031 17.168 10.862 1.00 45.97 193 GLY A O 1
ATOM 1547 N N . ALA A 1 194 ? -31.892 16.252 10.007 1.00 39.97 194 ALA A N 1
ATOM 1548 C CA . ALA A 1 194 ? -31.546 16.434 8.597 1.00 39.97 194 ALA A CA 1
ATOM 1549 C C . ALA A 1 194 ? -32.698 17.146 7.870 1.00 39.97 194 ALA A C 1
ATOM 1551 O O . ALA A 1 194 ? -33.446 16.527 7.114 1.00 39.97 194 ALA A O 1
ATOM 1552 N N . ARG A 1 195 ? -32.877 18.436 8.158 1.00 33.91 195 ARG A N 1
ATOM 1553 C CA . ARG A 1 195 ? -33.652 19.381 7.349 1.00 33.91 195 ARG A CA 1
ATOM 1554 C C . ARG A 1 195 ? -32.972 20.735 7.381 1.00 33.91 195 ARG A C 1
ATOM 1556 O O . ARG A 1 195 ? -32.550 21.126 8.489 1.00 33.91 195 ARG A O 1
#

Solvent-accessible surface area (backbone atoms only — not comparable to full-atom values): 11483 Å² total; per-residue (Å²): 116,66,67,60,57,50,58,73,34,48,87,80,71,60,48,61,38,24,27,37,35,43,27,32,92,85,53,36,39,39,38,44,35,37,27,68,37,73,47,64,48,98,87,66,48,60,29,37,34,30,32,34,42,74,46,86,62,50,52,98,46,75,64,54,54,51,46,50,49,56,52,52,75,68,24,81,50,72,47,80,46,79,43,53,72,69,58,48,52,54,49,50,54,49,42,51,57,34,23,58,71,68,66,68,97,73,87,74,82,80,92,72,96,65,88,64,97,58,81,80,58,42,60,27,53,44,42,61,65,74,70,39,39,65,55,52,55,59,68,69,40,75,72,85,65,72,46,49,14,77,66,79,60,51,71,43,98,60,64,51,50,41,91,66,38,59,81,51,35,14,73,38,72,67,43,46,60,72,37,38,84,64,48,61,82,75,62,51,56,77,74,83,84,79,127

Foldseek 3Di:
DVLVVCVVCPVPHDAQQEWEWEAAPVRQKIKIKGQHHWDADPVGATKTWIWIDIDHGPDVDPLNVVQVVVSCVSGPYYDYDHDDPVVVVVVVVQFVVQLVVPDDDDPDDDDDPDDDSYDDTGIGMDRSCVSCVVVVVVVPPPPPPQPAAPQPRDRDPDWDADPAASPHTHPDPVSCVVCCVVVVVVRHHPPPPDD

pLDDT: mean 76.56, std 15.88, range [33.91, 97.31]